Protein AF-A0A843GTR1-F1 (afdb_monomer)

Structure (mmCIF, N/CA/C/O backbone):
data_AF-A0A843GTR1-F1
#
_entry.id   AF-A0A843GTR1-F1
#
loop_
_atom_site.group_PDB
_atom_site.id
_atom_site.type_symbol
_atom_site.label_atom_id
_atom_site.label_alt_id
_atom_site.label_comp_id
_atom_site.label_asym_id
_atom_site.label_entity_id
_atom_site.label_seq_id
_atom_site.pdbx_PDB_ins_code
_atom_site.Cartn_x
_atom_site.Cartn_y
_atom_site.Cartn_z
_atom_site.occupancy
_atom_site.B_iso_or_equiv
_atom_site.auth_seq_id
_atom_site.auth_comp_id
_atom_site.auth_asym_id
_atom_site.auth_atom_id
_atom_site.pdbx_PDB_model_num
ATOM 1 N N . MET A 1 1 ? -38.608 14.376 18.043 1.00 26.58 1 MET A N 1
ATOM 2 C CA . MET A 1 1 ? -38.329 14.259 19.491 1.00 26.58 1 MET A CA 1
ATOM 3 C C . MET A 1 1 ? -37.146 13.316 19.648 1.00 26.58 1 MET A C 1
ATOM 5 O O . MET A 1 1 ? -37.308 12.120 19.446 1.00 26.58 1 MET A O 1
ATOM 9 N N . ASN A 1 2 ? -35.948 13.855 19.883 1.00 25.38 2 ASN A N 1
ATOM 10 C CA . ASN A 1 2 ? -34.741 13.050 20.079 1.00 25.38 2 ASN A CA 1
ATOM 11 C C . ASN A 1 2 ? -34.740 12.524 21.512 1.00 25.38 2 ASN A C 1
ATOM 13 O O . ASN A 1 2 ? -34.369 13.239 22.439 1.00 25.38 2 ASN A O 1
ATOM 17 N N . THR A 1 3 ? -35.215 11.297 21.705 1.00 27.12 3 THR A N 1
ATOM 18 C CA . THR A 1 3 ? -35.117 10.629 23.001 1.00 27.12 3 THR A CA 1
ATOM 19 C C . THR A 1 3 ? -33.680 10.153 23.173 1.00 27.12 3 THR A C 1
ATOM 21 O O . THR A 1 3 ? -33.223 9.250 22.474 1.00 27.12 3 THR A O 1
ATOM 24 N N . ILE A 1 4 ? -32.963 10.821 24.070 1.00 26.19 4 ILE A N 1
ATOM 25 C CA . ILE A 1 4 ? -31.637 10.439 24.549 1.00 26.19 4 ILE A CA 1
ATOM 26 C C . ILE A 1 4 ? -31.787 9.069 25.230 1.00 26.19 4 ILE A C 1
ATOM 28 O O . ILE A 1 4 ? -32.596 8.912 26.142 1.00 26.19 4 ILE A O 1
ATOM 32 N N . PHE A 1 5 ? -31.075 8.056 24.731 1.00 29.55 5 PHE A N 1
ATOM 33 C CA . PHE A 1 5 ? -31.033 6.721 25.331 1.00 29.55 5 PHE A CA 1
ATOM 34 C C . PHE A 1 5 ? -29.808 6.652 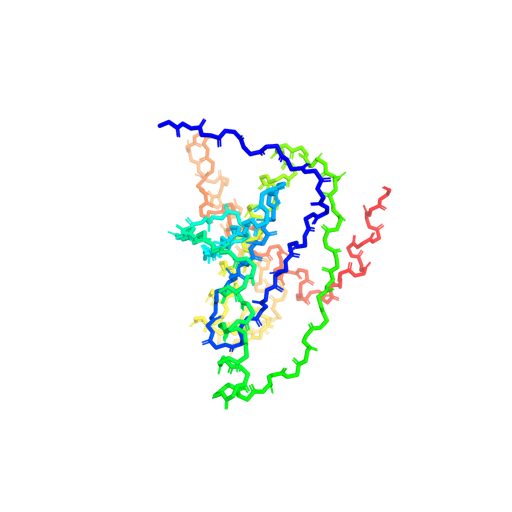26.248 1.00 29.55 5 PHE A C 1
ATOM 36 O O . PHE A 1 5 ? -28.694 6.468 25.765 1.00 29.55 5 PHE A O 1
ATOM 43 N N . GLU A 1 6 ? -30.008 6.809 27.556 1.00 28.83 6 GLU A N 1
ATOM 44 C CA . GLU A 1 6 ? -28.998 6.450 28.559 1.00 28.83 6 GLU A CA 1
ATOM 45 C C . GLU A 1 6 ? -28.863 4.919 28.612 1.00 28.83 6 GLU A C 1
ATOM 47 O O . GLU A 1 6 ? -29.855 4.192 28.731 1.00 28.83 6 GLU A O 1
ATOM 52 N N . VAL A 1 7 ? -27.633 4.428 28.438 1.00 33.78 7 VAL A N 1
ATOM 53 C CA . VAL A 1 7 ? -27.282 3.003 28.361 1.00 33.78 7 VAL A CA 1
ATOM 54 C C . VAL A 1 7 ? -26.809 2.550 29.742 1.00 33.78 7 VAL A C 1
ATOM 56 O O . VAL A 1 7 ? -25.753 2.979 30.188 1.00 33.78 7 VAL A O 1
ATOM 59 N N . GLU A 1 8 ? -27.574 1.690 30.421 1.00 35.56 8 GLU A N 1
ATOM 60 C CA . GLU A 1 8 ? -27.254 1.227 31.789 1.00 35.56 8 GLU A CA 1
ATOM 61 C C . GLU A 1 8 ? -26.717 -0.213 31.877 1.00 35.56 8 GLU A C 1
ATOM 63 O O . GLU A 1 8 ? -26.301 -0.626 32.957 1.00 35.56 8 GLU A O 1
ATOM 68 N N . ARG A 1 9 ? -26.703 -1.014 30.799 1.00 35.25 9 ARG A N 1
ATOM 69 C CA . ARG A 1 9 ? -26.141 -2.382 30.837 1.00 35.25 9 ARG A CA 1
ATOM 70 C C . ARG A 1 9 ? -25.409 -2.746 29.546 1.00 35.25 9 ARG A C 1
ATOM 72 O O . ARG A 1 9 ? -25.845 -2.346 28.470 1.00 35.25 9 ARG A O 1
ATOM 79 N N . GLU A 1 10 ? -24.297 -3.466 29.721 1.00 37.59 10 GLU A N 1
ATOM 80 C CA . GLU A 1 10 ? -23.253 -3.829 28.749 1.00 37.59 10 GLU A CA 1
ATOM 81 C C . GLU A 1 10 ? -23.703 -3.899 27.282 1.00 37.59 10 GLU A C 1
ATOM 83 O O . GLU A 1 10 ? -24.591 -4.663 26.898 1.00 37.59 10 GLU A O 1
ATOM 88 N N . LEU A 1 11 ? -23.010 -3.115 26.454 1.00 37.34 11 LEU A N 1
ATOM 89 C CA . LEU A 1 11 ? -23.057 -3.185 25.002 1.00 37.34 11 LEU A CA 1
ATOM 90 C C . LEU A 1 11 ? -22.495 -4.531 24.531 1.00 37.34 11 LEU A C 1
ATOM 92 O O . LEU A 1 11 ? -21.288 -4.748 24.570 1.00 37.34 11 LEU A O 1
ATOM 96 N N . LEU A 1 12 ? -23.346 -5.412 24.008 1.00 39.34 12 LEU A N 1
ATOM 97 C CA . LEU A 1 12 ? -22.876 -6.551 23.223 1.00 39.34 12 LEU A CA 1
ATOM 98 C C . LEU A 1 12 ? -22.844 -6.136 21.745 1.00 39.34 12 LEU A C 1
ATOM 100 O O . LEU A 1 12 ? -23.764 -6.423 20.977 1.00 39.34 12 LEU A O 1
ATOM 104 N N . ILE A 1 13 ? -21.803 -5.403 21.346 1.00 37.72 13 ILE A N 1
ATOM 105 C CA . ILE A 1 13 ? -21.532 -5.145 19.927 1.00 37.72 13 ILE A CA 1
ATOM 106 C C . ILE A 1 13 ? -20.975 -6.445 19.338 1.00 37.72 13 ILE A C 1
ATOM 108 O O . ILE A 1 13 ? -19.909 -6.904 19.745 1.00 37.72 13 ILE A O 1
ATOM 112 N N . LYS A 1 14 ? -21.697 -7.061 18.396 1.00 43.50 14 LYS A N 1
ATOM 113 C CA . LYS A 1 14 ? -21.226 -8.245 17.665 1.00 43.50 14 LYS A CA 1
ATOM 114 C C . LYS A 1 14 ? -21.019 -7.888 16.199 1.00 43.50 14 LYS A C 1
ATOM 116 O O . LYS A 1 14 ? -21.976 -7.707 15.451 1.00 43.50 14 LYS A O 1
ATOM 121 N N . GLN A 1 15 ? -19.761 -7.823 15.774 1.00 40.09 15 GLN A N 1
ATOM 122 C CA . GLN A 1 15 ? -19.436 -7.880 14.353 1.00 40.09 15 GLN A CA 1
ATOM 123 C C . GLN A 1 15 ? -19.718 -9.304 13.862 1.00 40.09 15 GLN A C 1
ATOM 125 O O . GLN A 1 15 ? -19.180 -10.260 14.418 1.00 40.09 15 GLN A O 1
ATOM 130 N N . ILE A 1 16 ? -20.578 -9.452 12.854 1.00 44.00 16 ILE A N 1
ATOM 131 C CA . ILE A 1 16 ? -20.849 -10.748 12.226 1.00 44.00 16 ILE A CA 1
ATOM 132 C C . ILE A 1 16 ? -20.216 -10.708 10.835 1.00 44.00 16 ILE A C 1
ATOM 134 O O . ILE A 1 16 ? -20.798 -10.095 9.938 1.00 44.00 16 ILE A O 1
ATOM 138 N N . PRO A 1 17 ? -19.045 -11.333 10.624 1.00 38.25 17 PRO A N 1
ATOM 139 C CA . PRO A 1 17 ? -18.504 -11.481 9.282 1.00 38.25 17 PRO A CA 1
ATOM 140 C C . PRO A 1 17 ? -19.428 -12.417 8.496 1.00 38.25 17 PRO A C 1
ATOM 142 O O . PRO A 1 17 ? -19.534 -13.605 8.797 1.00 38.25 17 PRO A O 1
ATOM 145 N N . TYR A 1 18 ? -20.151 -11.878 7.514 1.00 37.38 18 TYR A N 1
ATOM 146 C CA . TYR A 1 18 ? -20.990 -12.679 6.626 1.00 37.38 18 TYR A CA 1
ATOM 147 C C . TYR A 1 18 ? -20.188 -13.027 5.371 1.00 37.38 18 TYR A C 1
ATOM 149 O O . TYR A 1 18 ? -19.850 -12.153 4.580 1.00 37.38 18 TYR A O 1
ATOM 157 N N . SER A 1 19 ? -19.901 -14.313 5.166 1.00 35.22 19 SER A N 1
ATOM 158 C CA . SER A 1 19 ? -19.036 -14.820 4.086 1.00 35.22 19 SER A CA 1
ATOM 159 C C . SER A 1 19 ? -19.614 -14.705 2.665 1.00 35.22 19 SER A C 1
ATOM 161 O O . SER A 1 19 ? -18.966 -15.128 1.712 1.00 35.22 19 SER A O 1
ATOM 163 N N . LEU A 1 20 ? -20.819 -14.146 2.495 1.00 30.77 20 LEU A N 1
ATOM 164 C CA . LEU A 1 20 ? -21.506 -14.067 1.197 1.00 30.77 20 LEU A CA 1
ATOM 165 C C . LEU A 1 20 ? -21.409 -12.707 0.490 1.00 30.77 20 LEU A C 1
ATOM 167 O O . LEU A 1 20 ? -21.775 -12.624 -0.679 1.00 30.77 20 LEU A O 1
ATOM 171 N N . PHE A 1 21 ? -20.909 -11.657 1.145 1.00 33.44 21 PHE A N 1
ATOM 172 C CA . PHE A 1 21 ? -20.739 -10.341 0.525 1.00 33.44 21 PHE A CA 1
ATOM 173 C C . PHE A 1 21 ? -19.414 -9.717 0.978 1.00 33.44 21 PHE A C 1
ATOM 175 O O . PHE A 1 21 ? -19.122 -9.717 2.166 1.00 33.44 21 PHE A O 1
ATOM 182 N N . GLU A 1 22 ? -18.631 -9.167 0.043 1.00 41.94 22 GLU A N 1
ATOM 183 C CA . GLU A 1 22 ? -17.357 -8.440 0.253 1.00 41.94 22 GLU A CA 1
ATOM 184 C C . GLU A 1 22 ? -17.517 -7.128 1.072 1.00 41.94 22 GLU A C 1
ATOM 186 O O . GLU A 1 22 ? -16.871 -6.127 0.778 1.00 41.94 22 GLU A O 1
ATOM 191 N N . LYS A 1 23 ? -18.426 -7.066 2.056 1.00 48.84 23 LYS A N 1
ATOM 192 C CA . LYS A 1 23 ? -18.763 -5.851 2.811 1.00 48.84 23 LYS A CA 1
ATOM 193 C C . LYS A 1 23 ? -18.746 -6.111 4.310 1.00 48.84 23 LYS A C 1
ATOM 195 O O . LYS A 1 23 ? -19.453 -6.993 4.797 1.00 48.84 23 LYS A O 1
ATOM 200 N N . ASP A 1 24 ? -17.997 -5.287 5.035 1.00 56.00 24 ASP A N 1
ATOM 201 C CA . ASP A 1 24 ? -18.015 -5.264 6.493 1.00 56.00 24 ASP A CA 1
ATOM 202 C C . ASP A 1 24 ? -19.400 -4.809 6.977 1.00 56.00 24 ASP A C 1
ATOM 204 O O . ASP A 1 24 ? -19.802 -3.656 6.802 1.00 56.00 24 ASP A O 1
ATOM 208 N N . ARG A 1 25 ? -20.162 -5.733 7.566 1.00 55.50 25 ARG A N 1
ATOM 209 C CA . ARG A 1 25 ? -21.474 -5.464 8.159 1.00 55.50 25 ARG A CA 1
ATOM 210 C C . ARG A 1 25 ? -21.399 -5.608 9.672 1.00 55.50 25 ARG A C 1
ATOM 212 O O . ARG A 1 25 ? -20.909 -6.610 10.192 1.00 55.50 25 ARG A O 1
ATOM 219 N N . TYR A 1 26 ? -21.940 -4.625 10.380 1.00 58.94 26 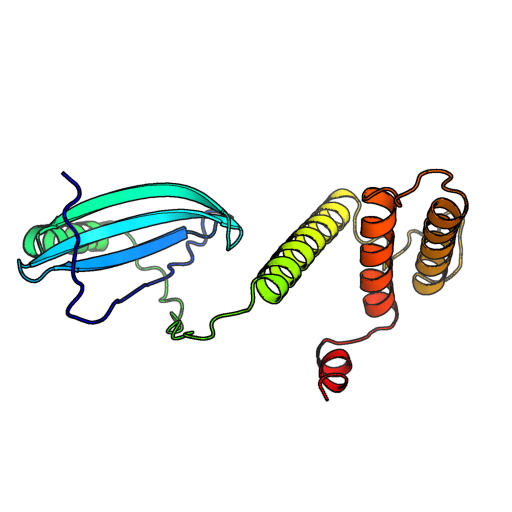TYR A N 1
ATOM 220 C CA . TYR A 1 26 ? -22.001 -4.621 11.838 1.00 58.94 26 TYR A CA 1
ATOM 221 C C . TYR A 1 26 ? -23.443 -4.616 12.314 1.00 58.94 26 TYR A C 1
ATOM 223 O O . TYR A 1 26 ? -24.282 -3.886 11.782 1.00 58.94 26 TYR A O 1
ATOM 231 N N . ILE A 1 27 ? -23.710 -5.417 13.345 1.00 60.25 27 ILE A N 1
ATOM 232 C CA . ILE A 1 27 ? -24.989 -5.422 14.042 1.00 60.25 27 ILE A CA 1
ATOM 233 C C . ILE A 1 27 ? -24.739 -5.013 15.490 1.00 60.25 27 ILE A C 1
ATOM 235 O O . ILE A 1 27 ? -24.081 -5.714 16.258 1.00 60.25 27 ILE A O 1
ATOM 239 N N . GLU A 1 28 ? -25.278 -3.862 15.872 1.00 62.31 28 GLU A N 1
ATOM 240 C CA . GLU A 1 28 ? -25.269 -3.406 17.257 1.00 62.31 28 GLU A CA 1
ATOM 241 C C . GLU A 1 28 ? -26.622 -3.701 17.909 1.00 62.31 28 GLU A C 1
ATOM 243 O O . GLU A 1 28 ? -27.676 -3.366 17.366 1.00 62.31 28 GLU A O 1
ATOM 248 N N . LEU A 1 29 ? -26.584 -4.312 19.094 1.00 60.66 29 LEU A N 1
ATOM 249 C CA . LEU A 1 29 ? -27.757 -4.574 19.920 1.00 60.66 29 LEU A CA 1
ATOM 250 C C . LEU A 1 29 ? -27.685 -3.722 21.188 1.00 60.66 29 LEU A C 1
ATOM 252 O O . LEU A 1 29 ? -26.747 -3.848 21.973 1.00 60.66 29 LEU A O 1
ATOM 256 N N . LYS A 1 30 ? -28.692 -2.874 21.412 1.00 63.66 30 LYS A N 1
ATOM 257 C CA . LYS A 1 30 ? -28.811 -2.048 22.623 1.00 63.66 30 LYS A CA 1
ATOM 258 C C . LYS A 1 30 ? -30.147 -2.288 23.303 1.00 63.66 30 LYS A C 1
ATOM 260 O O . LYS A 1 30 ? -31.191 -2.009 22.720 1.00 63.66 30 LYS A O 1
ATOM 265 N N . SER A 1 31 ? -30.134 -2.764 24.544 1.00 59.44 31 SER A N 1
ATOM 266 C CA . SER A 1 31 ? -31.339 -2.848 25.374 1.00 59.44 31 SER A CA 1
ATOM 267 C C . SER A 1 31 ? -31.524 -1.585 26.210 1.00 59.44 31 SER A C 1
ATOM 269 O O . SER A 1 31 ? -30.553 -1.057 26.744 1.00 59.44 31 SER A O 1
ATOM 271 N N . ASN A 1 32 ? -32.763 -1.132 26.385 1.00 66.00 32 ASN A N 1
ATOM 272 C CA . ASN A 1 32 ? -33.092 -0.083 27.350 1.00 66.00 32 ASN A CA 1
ATOM 273 C C . ASN A 1 32 ? -33.719 -0.659 28.633 1.00 66.00 32 ASN A C 1
ATOM 275 O O . ASN A 1 32 ? -34.122 -1.824 28.679 1.00 66.00 32 ASN A O 1
ATOM 279 N N . LYS A 1 33 ? -33.883 0.187 29.660 1.00 66.19 33 LYS A N 1
ATOM 280 C CA . LYS A 1 33 ? -34.514 -0.172 30.948 1.00 66.19 33 LYS A CA 1
ATOM 281 C C . LYS A 1 33 ? -35.971 -0.649 30.857 1.00 66.19 33 LYS A C 1
ATOM 283 O O . LYS A 1 33 ? -36.518 -1.145 31.832 1.00 66.19 33 LYS A O 1
ATOM 288 N N . TYR A 1 34 ? -36.598 -0.513 29.689 1.00 71.31 34 TYR A N 1
ATOM 289 C CA . TYR A 1 34 ? -37.982 -0.909 29.423 1.00 71.31 34 TYR A CA 1
ATOM 290 C C . TYR A 1 34 ? -38.086 -2.244 28.664 1.00 71.31 34 TYR A C 1
ATOM 292 O O . TYR A 1 34 ? -39.155 -2.572 28.152 1.00 71.31 34 TYR A O 1
ATOM 300 N N . GLY A 1 35 ? -36.987 -2.997 28.531 1.00 65.94 35 GLY A N 1
ATOM 301 C CA . GLY A 1 35 ? -36.984 -4.307 27.867 1.00 65.94 35 GLY A CA 1
ATOM 302 C C . GLY A 1 35 ? -37.143 -4.249 26.343 1.00 65.94 35 GLY A C 1
ATOM 303 O O . GLY A 1 35 ? -37.463 -5.261 25.714 1.00 65.94 35 GLY A O 1
ATOM 304 N N . ARG A 1 36 ? -36.931 -3.075 25.732 1.00 7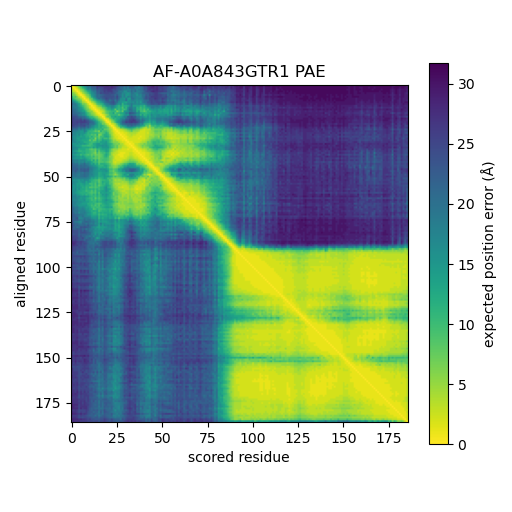1.06 36 ARG A N 1
ATOM 305 C CA . ARG A 1 36 ? -36.846 -2.926 24.273 1.00 71.06 36 ARG A CA 1
ATOM 306 C C . ARG A 1 36 ? -35.399 -3.039 23.822 1.00 71.06 36 ARG A C 1
ATOM 308 O O . ARG A 1 36 ? -34.500 -2.534 24.489 1.00 71.06 36 ARG A O 1
ATOM 315 N N . ILE A 1 37 ? -35.205 -3.652 22.665 1.00 69.00 37 ILE A N 1
ATOM 316 C CA . ILE A 1 37 ? -33.918 -3.866 22.020 1.00 69.00 37 ILE A CA 1
ATOM 317 C C . ILE A 1 37 ? -33.910 -3.076 20.716 1.00 69.00 37 ILE A C 1
ATOM 319 O O . ILE A 1 37 ? -34.779 -3.251 19.863 1.00 69.00 37 ILE A O 1
ATOM 323 N N . ARG A 1 38 ? -32.925 -2.197 20.560 1.00 69.38 38 ARG A N 1
ATOM 324 C CA . ARG A 1 38 ? -32.568 -1.597 19.279 1.00 69.38 38 ARG A CA 1
ATOM 325 C C . ARG A 1 38 ? -31.554 -2.501 18.591 1.00 69.38 38 ARG A C 1
ATOM 327 O O . ARG A 1 38 ? -30.537 -2.835 19.190 1.00 69.38 38 ARG A O 1
ATOM 334 N N . ILE A 1 39 ? -31.853 -2.864 17.353 1.00 73.81 39 ILE A N 1
ATOM 335 C CA . ILE A 1 39 ? -30.962 -3.540 16.421 1.00 73.81 39 ILE A CA 1
ATOM 336 C C . ILE A 1 39 ? -30.551 -2.504 15.386 1.00 73.81 39 ILE A C 1
ATOM 338 O O . ILE A 1 39 ? -31.409 -1.947 14.702 1.00 73.81 39 ILE A O 1
ATOM 342 N N . THR A 1 40 ? -29.259 -2.250 15.284 1.00 66.12 40 THR A N 1
ATOM 343 C CA . THR A 1 40 ? -28.689 -1.323 14.312 1.00 66.12 40 THR A CA 1
ATOM 344 C C . THR A 1 40 ? -27.858 -2.135 13.333 1.00 66.12 40 THR A C 1
ATOM 346 O O . THR A 1 40 ? -26.808 -2.652 13.709 1.00 66.12 40 THR A O 1
ATOM 349 N N . GLU A 1 41 ? -28.310 -2.253 12.091 1.00 69.12 41 GLU A N 1
ATOM 350 C CA . GLU A 1 41 ? -27.507 -2.810 11.002 1.00 69.12 41 GLU A CA 1
ATOM 351 C C . GLU A 1 41 ? -26.766 -1.668 10.310 1.00 69.12 41 GLU A C 1
ATOM 353 O O . GLU A 1 41 ? -27.375 -0.682 9.889 1.00 69.12 41 GLU A O 1
ATOM 358 N N . THR A 1 42 ? -25.445 -1.792 10.217 1.00 64.19 42 THR A N 1
ATOM 359 C CA . THR A 1 42 ? -24.588 -0.812 9.550 1.00 64.19 42 THR A CA 1
ATOM 360 C C . THR A 1 42 ? -23.751 -1.514 8.491 1.00 64.19 42 THR A C 1
ATOM 362 O O . THR A 1 42 ? -22.940 -2.382 8.816 1.00 64.19 42 THR A O 1
ATOM 365 N N . ASP A 1 43 ? -23.960 -1.136 7.232 1.00 62.50 43 ASP A N 1
ATOM 366 C CA . ASP A 1 43 ? -23.130 -1.564 6.105 1.00 62.50 43 ASP A CA 1
ATOM 367 C C . ASP A 1 43 ? -22.003 -0.547 5.895 1.00 62.50 43 ASP A C 1
ATOM 369 O O . ASP A 1 43 ? -22.264 0.657 5.790 1.00 62.50 43 ASP A O 1
ATOM 373 N N . PHE A 1 44 ? -20.768 -1.026 5.771 1.00 56.19 44 PHE A N 1
ATOM 374 C CA . PHE A 1 44 ? -19.594 -0.190 5.542 1.00 56.19 44 PHE A CA 1
ATOM 375 C C . PHE A 1 44 ? -19.021 -0.373 4.129 1.00 56.19 44 PHE A C 1
ATOM 377 O O . PHE A 1 44 ? -19.092 -1.461 3.556 1.00 56.19 44 PHE A O 1
ATOM 384 N N . VAL A 1 45 ? -18.455 0.699 3.553 1.00 48.25 45 VAL A N 1
ATOM 385 C CA . VAL A 1 45 ? -17.571 0.590 2.366 1.00 48.25 45 VAL A CA 1
ATOM 386 C C . VAL A 1 45 ? -16.180 0.145 2.813 1.00 48.25 45 VAL A C 1
ATOM 388 O O . VAL A 1 45 ? -15.528 -0.646 2.145 1.00 48.25 45 VAL A O 1
ATOM 391 N N . ASN A 1 46 ? -15.748 0.686 3.951 1.00 44.50 46 ASN A N 1
ATOM 392 C CA . ASN A 1 46 ? -14.513 0.407 4.669 1.00 44.50 46 ASN A CA 1
ATOM 393 C C . ASN A 1 46 ? -14.744 0.730 6.155 1.00 44.50 46 ASN A C 1
ATOM 395 O O . ASN A 1 46 ? -15.767 1.323 6.501 1.00 44.50 46 ASN A O 1
ATOM 399 N N . LYS A 1 47 ? -13.783 0.420 7.027 1.00 45.19 47 LYS A N 1
ATOM 400 C CA . LYS A 1 47 ? -13.892 0.539 8.495 1.00 45.19 47 LYS A CA 1
ATOM 401 C C . LYS A 1 47 ? -14.420 1.888 9.037 1.00 45.19 47 LYS A C 1
ATOM 403 O O . LYS A 1 47 ? -14.854 1.940 10.184 1.00 45.19 47 LYS A O 1
ATOM 408 N N . PHE A 1 48 ? -14.419 2.960 8.239 1.00 40.06 48 PHE A N 1
ATOM 409 C CA . PHE A 1 48 ? -14.755 4.320 8.672 1.00 40.06 48 PHE A CA 1
ATOM 410 C C . PHE A 1 48 ? -15.922 4.977 7.913 1.00 40.06 48 PHE A C 1
ATOM 412 O O . PHE A 1 48 ? -16.377 6.043 8.324 1.00 40.06 48 PHE A O 1
ATOM 419 N N . SER A 1 49 ? -16.447 4.369 6.841 1.00 38.78 49 SER A N 1
ATOM 420 C CA . SER A 1 49 ? -17.504 4.979 6.015 1.00 38.78 49 SER A CA 1
ATOM 421 C C . SER A 1 49 ? -18.776 4.130 5.947 1.00 38.78 49 SER A C 1
ATOM 423 O O . SER A 1 49 ? -18.790 3.012 5.429 1.00 38.78 49 SER A O 1
ATOM 425 N N . VAL A 1 50 ? -19.871 4.692 6.475 1.00 48.59 50 VAL A N 1
ATOM 426 C CA . VAL A 1 50 ? -21.195 4.057 6.537 1.00 48.59 50 VA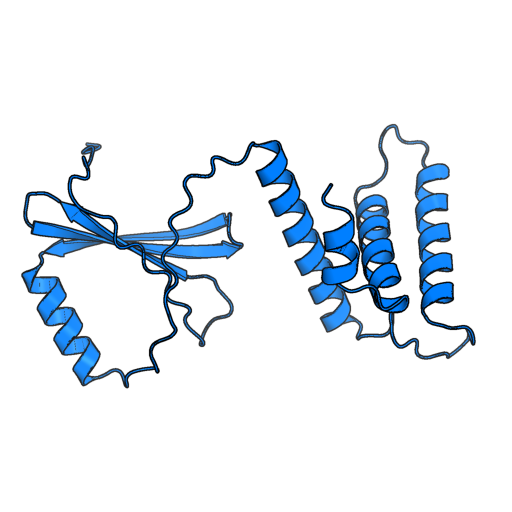L A CA 1
ATOM 427 C C . VAL A 1 50 ? -21.952 4.281 5.230 1.00 48.59 50 VAL A C 1
ATOM 429 O O . VAL A 1 50 ? -22.228 5.416 4.851 1.00 48.59 50 VAL A O 1
ATOM 432 N N . ILE A 1 51 ? -22.344 3.193 4.568 1.00 54.25 51 ILE A N 1
ATOM 433 C CA . ILE A 1 51 ? -23.197 3.212 3.369 1.00 54.25 51 ILE A CA 1
ATOM 434 C C . ILE A 1 51 ? -24.657 3.367 3.772 1.00 54.25 51 ILE A C 1
ATOM 436 O O . ILE A 1 51 ? -25.419 4.128 3.175 1.00 54.25 51 ILE A O 1
ATOM 440 N N . ARG A 1 52 ? -25.066 2.569 4.759 1.00 55.16 52 ARG A N 1
ATOM 441 C CA . ARG A 1 52 ? -26.460 2.420 5.152 1.00 55.16 52 ARG A CA 1
ATOM 442 C C . ARG A 1 52 ? -26.532 2.077 6.625 1.00 55.16 52 ARG A C 1
ATOM 444 O O . ARG A 1 52 ? -25.821 1.190 7.088 1.00 55.16 52 ARG A O 1
ATOM 451 N N . LYS A 1 53 ? -27.419 2.770 7.331 1.00 66.94 53 LYS A N 1
ATOM 452 C CA . LYS A 1 53 ? -27.755 2.489 8.720 1.00 66.94 53 LYS A CA 1
ATOM 453 C C . LYS A 1 53 ? -29.251 2.234 8.816 1.00 66.94 53 LYS A C 1
ATOM 455 O O . LYS A 1 53 ? -30.040 3.125 8.507 1.00 66.94 53 LYS A O 1
ATOM 460 N N . ASN A 1 54 ? -29.620 1.025 9.217 1.00 70.44 54 ASN A N 1
ATOM 461 C CA . ASN A 1 54 ? -31.006 0.640 9.440 1.00 70.44 54 ASN A CA 1
ATOM 462 C C . ASN A 1 54 ? -31.203 0.359 10.928 1.00 70.44 54 ASN A C 1
ATOM 464 O O . ASN A 1 54 ? -30.540 -0.511 11.491 1.00 70.44 54 ASN A O 1
ATOM 468 N N . ASP A 1 55 ? -32.142 1.072 11.542 1.00 72.75 55 ASP A N 1
ATOM 469 C CA . ASP A 1 55 ? -32.499 0.886 12.944 1.00 72.75 55 ASP A CA 1
ATOM 470 C C . ASP A 1 55 ? -33.854 0.181 13.043 1.00 72.75 55 ASP A C 1
ATOM 472 O O . ASP A 1 55 ? -34.856 0.640 12.490 1.00 72.75 55 ASP A O 1
ATOM 476 N N . VAL A 1 56 ? -33.903 -0.909 13.802 1.00 75.50 56 VAL A N 1
ATOM 477 C CA . VAL A 1 56 ? -35.140 -1.616 14.137 1.00 75.50 56 VAL A CA 1
ATOM 478 C C . VAL A 1 56 ? -35.269 -1.684 15.654 1.00 75.50 56 VAL A C 1
ATOM 480 O O . VAL A 1 56 ? -34.338 -2.073 16.355 1.00 75.50 56 VAL A O 1
ATOM 483 N N . LEU A 1 57 ? -36.430 -1.300 16.183 1.00 71.94 57 LEU A N 1
ATOM 484 C CA . LEU A 1 57 ? -36.737 -1.415 17.607 1.00 71.94 57 LEU A CA 1
ATOM 485 C C . LEU A 1 57 ? -37.720 -2.566 17.817 1.00 71.94 57 LEU A C 1
ATOM 487 O O . LEU A 1 57 ? -38.841 -2.520 17.317 1.00 71.94 57 LEU A O 1
ATOM 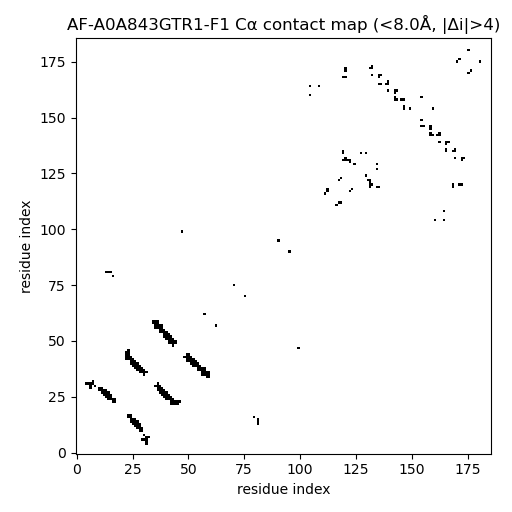491 N N . VAL A 1 58 ? -37.321 -3.573 18.585 1.00 76.94 58 VAL A N 1
ATOM 492 C CA . VAL A 1 58 ? -38.154 -4.734 18.915 1.00 76.94 58 VAL A CA 1
ATOM 493 C C . VAL A 1 58 ? -38.254 -4.919 20.420 1.00 76.94 58 VAL A C 1
ATOM 495 O O . VAL A 1 58 ? -37.400 -4.479 21.187 1.00 76.94 58 VAL A O 1
ATOM 498 N N . SER A 1 59 ? -39.323 -5.565 20.870 1.00 75.12 59 SER A N 1
ATOM 499 C CA . SER A 1 59 ? -39.404 -6.044 22.249 1.00 75.12 59 SER A CA 1
ATOM 500 C C . SER A 1 59 ? -38.589 -7.336 22.415 1.00 75.12 59 SER A C 1
ATOM 502 O O . SER A 1 59 ? -38.326 -8.039 21.435 1.00 75.12 59 SER A O 1
ATOM 504 N N . TYR A 1 60 ? -38.212 -7.678 23.650 1.00 67.25 60 TYR A N 1
ATOM 505 C CA . TYR A 1 60 ? -37.504 -8.933 23.928 1.00 67.25 60 TYR A CA 1
ATOM 506 C C . TYR A 1 60 ? -38.295 -10.180 23.489 1.00 67.25 60 TYR A C 1
ATOM 508 O O . TYR A 1 60 ? -37.713 -11.105 22.923 1.00 67.25 60 TYR A O 1
ATOM 516 N N . CYS A 1 61 ? -39.617 -10.210 23.707 1.00 66.25 61 CYS A N 1
ATOM 517 C CA . CYS A 1 61 ? -40.447 -11.351 23.306 1.00 66.25 61 CYS A CA 1
ATOM 518 C C . CYS A 1 61 ? -40.474 -11.529 21.783 1.00 66.25 61 CYS A C 1
ATOM 520 O O . CYS A 1 61 ? -40.241 -12.636 21.304 1.00 66.25 61 CYS A O 1
ATOM 522 N N . THR A 1 62 ? -40.620 -10.439 21.025 1.00 72.88 62 THR A N 1
ATOM 523 C CA . THR A 1 62 ? -40.559 -10.475 19.555 1.00 72.88 62 THR A CA 1
ATOM 524 C C . THR A 1 62 ? -39.195 -10.950 19.053 1.00 72.88 62 THR A C 1
ATOM 526 O O . THR A 1 62 ? -39.122 -11.735 18.112 1.00 72.88 62 THR A O 1
ATOM 529 N N . LEU A 1 63 ? -38.096 -10.516 19.683 1.00 68.56 63 LEU A N 1
ATOM 530 C CA . LEU A 1 63 ? -36.757 -10.944 19.273 1.00 68.56 63 LEU A CA 1
ATOM 531 C C . LEU A 1 63 ? -36.574 -12.460 19.423 1.00 68.56 63 LEU A C 1
ATOM 533 O O . LEU A 1 63 ? -35.981 -13.098 18.555 1.00 68.56 63 LEU A O 1
ATOM 537 N N . LYS A 1 64 ? -37.098 -13.040 20.506 1.00 69.38 64 LYS A N 1
ATOM 538 C CA . LYS A 1 64 ? -37.020 -14.481 20.758 1.00 69.38 64 LYS A CA 1
ATOM 539 C C . LYS A 1 64 ? -37.758 -15.283 19.685 1.00 69.38 64 LYS A C 1
ATOM 541 O O . LYS A 1 64 ? -37.183 -16.209 19.123 1.00 69.38 64 LYS A O 1
ATOM 546 N N . GLU A 1 65 ? -38.978 -14.872 19.345 1.00 72.88 65 GLU A N 1
ATOM 547 C CA . GLU A 1 65 ? -39.777 -15.499 18.284 1.00 72.88 65 GLU A CA 1
ATOM 548 C C . GLU A 1 65 ? -39.073 -15.437 16.923 1.00 72.88 65 GLU A C 1
ATOM 550 O O . GLU A 1 65 ? -39.029 -16.430 16.197 1.00 72.88 65 GLU A O 1
ATOM 555 N N . VAL A 1 66 ? -38.460 -14.294 16.598 1.00 67.31 66 VAL A N 1
ATOM 556 C CA . VAL A 1 66 ? -37.687 -14.123 15.360 1.00 67.31 66 VAL A CA 1
ATOM 557 C C . VAL A 1 66 ? -36.456 -15.030 15.345 1.00 67.31 66 VAL A C 1
ATOM 559 O O . VAL A 1 66 ? -36.193 -15.674 14.333 1.00 67.31 66 VAL A O 1
ATOM 562 N N . ILE A 1 67 ? -35.709 -15.128 16.449 1.00 68.81 67 ILE A N 1
ATOM 563 C CA . ILE A 1 67 ? -34.540 -16.017 16.546 1.00 68.81 67 ILE A CA 1
ATOM 564 C C . ILE A 1 67 ? -34.953 -17.479 16.356 1.00 68.81 67 ILE A C 1
ATOM 566 O O . ILE A 1 67 ? -34.299 -18.205 15.606 1.00 68.81 67 ILE A O 1
ATOM 570 N N . ASP A 1 68 ? -36.029 -17.908 17.013 1.00 71.38 68 ASP A N 1
ATOM 571 C CA . ASP A 1 68 ? -36.521 -19.283 16.930 1.00 71.38 68 ASP A CA 1
ATOM 572 C C . ASP A 1 68 ? -37.033 -19.605 15.516 1.00 71.38 68 ASP A C 1
ATOM 574 O O . ASP A 1 68 ? -36.740 -20.674 14.974 1.00 71.38 68 ASP A O 1
ATOM 578 N N . PHE A 1 69 ? -37.705 -18.647 14.867 1.00 71.69 69 PHE A N 1
ATOM 579 C CA . PHE A 1 69 ? -38.086 -18.739 13.459 1.00 71.69 69 PHE A CA 1
ATOM 580 C C . PHE A 1 69 ? -36.858 -18.871 12.547 1.00 71.69 69 PHE A C 1
ATOM 582 O O . PHE A 1 69 ? -36.791 -19.796 11.742 1.00 71.69 69 PHE A O 1
ATOM 589 N N . VAL A 1 70 ? -35.856 -17.998 12.687 1.00 64.88 70 VAL A N 1
ATOM 590 C CA . VAL A 1 70 ? -34.644 -18.010 11.849 1.00 64.88 70 VAL A CA 1
ATOM 591 C C . VAL A 1 70 ? -33.871 -19.320 12.010 1.00 64.88 70 VAL A C 1
ATOM 593 O O . VAL A 1 70 ? -33.498 -19.929 11.009 1.00 64.88 70 VAL A O 1
ATOM 596 N N . LYS A 1 71 ? -33.695 -19.814 13.242 1.00 68.44 71 LYS A N 1
ATOM 597 C CA . LYS A 1 71 ? -33.014 -21.092 13.523 1.00 68.44 71 LYS A CA 1
ATOM 598 C C . LYS A 1 71 ? -33.677 -22.296 12.852 1.00 68.44 71 LYS A C 1
ATOM 600 O O . LYS A 1 71 ? -32.995 -23.268 12.547 1.00 68.44 71 LYS A O 1
ATOM 605 N N . LYS A 1 72 ? -34.992 -22.245 12.621 1.00 72.81 72 LYS A N 1
ATOM 606 C CA . LYS A 1 72 ? -35.734 -23.316 11.943 1.00 72.81 72 LYS A CA 1
ATOM 607 C C . LYS A 1 72 ? -35.417 -23.403 10.445 1.00 72.81 72 LYS A C 1
ATOM 609 O O . LYS A 1 72 ? -35.506 -24.490 9.880 1.00 72.81 72 LYS A O 1
ATOM 614 N N . TYR A 1 73 ? -35.067 -22.285 9.805 1.00 60.25 73 TYR A N 1
ATOM 615 C CA . TYR A 1 73 ? -34.927 -22.200 8.343 1.00 60.25 73 TYR A CA 1
ATOM 616 C C . TYR A 1 73 ? -33.505 -21.899 7.856 1.00 60.25 73 TYR A C 1
ATOM 618 O O . TYR A 1 73 ? -33.208 -22.116 6.683 1.00 60.25 73 TYR A O 1
ATOM 626 N N . VAL A 1 74 ? -32.613 -21.431 8.731 1.00 53.12 74 VAL A N 1
ATOM 627 C CA . VAL A 1 74 ? -31.222 -21.110 8.395 1.00 53.12 74 VAL A CA 1
ATOM 628 C C . VAL A 1 74 ? -30.302 -22.175 8.986 1.00 53.12 74 VAL A C 1
ATOM 630 O O . VAL A 1 74 ? -30.275 -22.377 10.199 1.00 53.12 74 VAL A O 1
ATOM 633 N N . LYS A 1 75 ? -29.535 -22.863 8.128 1.00 48.75 75 LYS A N 1
ATOM 634 C CA . LYS A 1 75 ? -28.501 -23.802 8.585 1.00 48.75 75 LYS A CA 1
ATOM 635 C C . LYS A 1 75 ? -27.457 -23.029 9.403 1.00 48.75 75 LYS A C 1
ATOM 637 O O . LYS A 1 75 ? -27.010 -21.982 8.934 1.00 48.75 75 LYS A O 1
ATOM 642 N N . PRO A 1 76 ? -27.066 -23.511 10.595 1.00 47.25 76 PRO A N 1
ATOM 643 C CA . PRO A 1 76 ? -26.038 -22.851 11.383 1.00 47.25 76 PRO A CA 1
ATOM 644 C C . PRO A 1 76 ? -24.736 -22.812 10.577 1.00 47.25 76 PRO A C 1
ATOM 646 O O . PRO A 1 76 ? -24.259 -23.843 10.108 1.00 47.25 76 PRO A O 1
ATOM 649 N N . VAL A 1 77 ? -24.194 -21.612 10.393 1.00 46.66 77 VAL A N 1
ATOM 650 C CA . VAL A 1 77 ? -22.806 -21.425 9.962 1.00 46.66 77 VAL A CA 1
ATOM 651 C C . VAL A 1 77 ? -21.943 -21.638 11.203 1.00 46.66 77 VAL A C 1
ATOM 653 O O . VAL A 1 77 ? -22.354 -21.231 12.296 1.00 46.66 77 VAL A O 1
ATOM 656 N N . GLU A 1 78 ? -20.800 -22.312 11.061 1.00 40.81 78 GLU A N 1
ATOM 657 C CA . GLU A 1 78 ? -19.886 -22.523 12.186 1.00 40.81 78 GLU A CA 1
ATOM 658 C C . GLU A 1 78 ? -19.589 -21.185 12.886 1.00 40.81 78 GLU A C 1
ATOM 660 O O . GLU A 1 78 ? -19.413 -20.169 12.203 1.00 40.81 78 GLU A O 1
ATOM 665 N N . PRO A 1 79 ? -19.596 -21.143 14.232 1.00 40.12 79 PRO A N 1
ATOM 666 C CA . PRO A 1 79 ? -19.362 -19.905 14.954 1.00 40.12 79 PRO A CA 1
ATOM 667 C C . PRO A 1 79 ? -17.971 -19.377 14.607 1.00 40.12 79 PRO A C 1
ATOM 669 O O . PRO A 1 79 ? -16.967 -19.991 14.955 1.00 40.12 79 PRO A O 1
ATOM 672 N N . VAL A 1 80 ? -17.907 -18.226 13.945 1.00 42.50 80 VAL A N 1
ATOM 673 C CA . VAL A 1 80 ? -16.661 -17.466 13.851 1.00 42.50 80 VAL A CA 1
ATOM 674 C C . VAL A 1 80 ? -16.438 -16.823 15.219 1.00 42.50 80 VAL A C 1
ATOM 676 O O . VAL A 1 80 ? -17.341 -16.165 15.742 1.00 42.50 80 VAL A O 1
ATOM 679 N N . GLU A 1 81 ? -15.276 -17.052 15.832 1.00 34.19 81 GLU A N 1
ATOM 680 C CA . GLU A 1 81 ? -14.899 -16.444 17.113 1.00 34.19 81 GLU A CA 1
ATOM 681 C C . GLU A 1 81 ? -15.033 -14.914 17.038 1.00 34.19 81 GLU A C 1
ATOM 683 O O . GLU A 1 81 ? -14.271 -14.233 16.354 1.00 34.19 81 GLU A O 1
ATOM 688 N N . CYS A 1 82 ? -16.023 -14.355 17.741 1.00 32.66 82 CYS A N 1
ATOM 689 C CA . CYS A 1 82 ? -16.118 -12.912 17.938 1.00 32.66 82 CYS A CA 1
ATOM 690 C C . CYS A 1 82 ? -15.111 -12.500 19.013 1.00 32.66 82 CYS A C 1
ATOM 692 O O . CYS A 1 82 ? -15.320 -12.766 20.200 1.00 32.66 82 CYS A O 1
ATOM 694 N N . THR A 1 83 ? -14.058 -11.795 18.615 1.00 34.50 83 THR A N 1
ATOM 695 C CA . THR A 1 83 ? -13.212 -11.056 19.548 1.00 34.50 83 THR A CA 1
ATOM 696 C C . THR A 1 83 ? -14.014 -9.909 20.163 1.00 34.50 83 THR A C 1
ATOM 698 O O . THR A 1 83 ? -14.701 -9.150 19.476 1.00 34.50 83 THR A O 1
ATOM 701 N N . LYS A 1 84 ? -13.961 -9.796 21.493 1.00 37.34 84 LYS A N 1
ATOM 702 C CA . LYS A 1 84 ? -14.472 -8.630 22.215 1.00 37.34 84 LYS A CA 1
ATOM 703 C C . LYS A 1 84 ? -13.637 -7.424 21.781 1.00 37.34 84 LYS A C 1
ATOM 705 O O . LYS A 1 84 ? -12.433 -7.416 22.017 1.00 37.34 84 LYS A O 1
ATOM 710 N N . ILE A 1 85 ? -14.246 -6.431 21.137 1.00 43.56 85 ILE A N 1
ATOM 711 C CA . ILE A 1 85 ? -13.582 -5.146 20.896 1.00 43.56 85 ILE A CA 1
ATOM 712 C C . ILE A 1 85 ? -13.835 -4.282 22.132 1.00 43.56 85 ILE A C 1
ATOM 714 O O . ILE A 1 85 ? -14.715 -3.427 22.133 1.00 43.56 85 ILE A O 1
ATOM 718 N N . ASP A 1 86 ? -13.073 -4.533 23.192 1.00 44.00 86 ASP A N 1
ATOM 719 C CA . ASP A 1 86 ? -12.762 -3.481 24.156 1.00 44.00 86 ASP A CA 1
ATOM 720 C C . ASP A 1 86 ? -11.614 -2.685 23.541 1.00 44.00 86 ASP A C 1
ATOM 722 O O . ASP A 1 86 ? -10.515 -3.210 23.450 1.00 44.00 86 ASP A O 1
ATOM 726 N N . ASN A 1 87 ? -11.847 -1.460 23.067 1.00 45.03 87 ASN A N 1
ATOM 727 C CA . ASN A 1 87 ? -10.756 -0.541 22.722 1.00 45.03 87 ASN A CA 1
ATOM 728 C C . ASN A 1 87 ? -11.184 0.903 22.986 1.00 45.03 87 ASN A C 1
ATOM 730 O O . ASN A 1 87 ? -11.560 1.652 22.088 1.00 45.03 87 ASN A O 1
ATOM 734 N N . SER A 1 88 ? -11.096 1.294 24.255 1.00 40.69 88 SER A N 1
ATOM 735 C CA . SER A 1 88 ? -10.943 2.690 24.662 1.00 40.69 88 SER A CA 1
ATOM 736 C C . SER A 1 88 ? -9.464 3.093 24.535 1.00 40.69 88 SER A C 1
ATOM 738 O O . SER A 1 88 ? -8.826 3.470 25.515 1.00 40.69 88 SER A O 1
ATOM 740 N N . GLU A 1 89 ? -8.906 3.030 23.328 1.00 52.09 89 GLU A N 1
ATOM 741 C CA . GLU A 1 89 ? -7.775 3.887 22.973 1.00 52.09 89 GLU A CA 1
ATOM 742 C C . GLU A 1 89 ? -8.336 4.996 22.090 1.00 52.09 89 GLU A C 1
ATOM 744 O O . GLU A 1 89 ? -8.675 4.779 20.926 1.00 52.09 89 GLU A O 1
ATOM 749 N N . ASN A 1 90 ? -8.497 6.190 22.665 1.00 68.12 90 ASN A N 1
ATOM 750 C CA . ASN A 1 90 ? -8.791 7.378 21.873 1.00 68.12 90 ASN A CA 1
ATOM 751 C C . ASN A 1 90 ? -7.549 7.694 21.035 1.00 68.12 90 ASN A C 1
ATOM 753 O O . ASN A 1 90 ? -6.628 8.363 21.503 1.00 68.12 90 ASN A O 1
ATOM 757 N N . LEU A 1 91 ? -7.514 7.174 19.808 1.00 75.38 91 LEU A N 1
ATOM 758 C CA . LEU A 1 91 ? -6.536 7.576 18.808 1.00 75.38 91 LEU A CA 1
ATOM 759 C C . LEU A 1 91 ? -6.652 9.083 18.573 1.00 75.38 91 LEU A C 1
ATOM 761 O O . LEU A 1 91 ? -7.746 9.641 18.503 1.00 75.38 91 LEU A O 1
ATOM 765 N N . THR A 1 92 ? -5.510 9.736 18.407 1.00 85.12 92 THR A N 1
ATOM 766 C CA . THR A 1 92 ? -5.462 11.115 17.920 1.00 85.12 92 THR A CA 1
ATOM 767 C C . THR A 1 92 ? -5.998 11.194 16.487 1.00 85.12 92 THR A C 1
ATOM 769 O O . THR A 1 92 ? -5.866 10.247 15.707 1.00 85.12 92 THR A O 1
ATOM 772 N N . ASP A 1 93 ? -6.521 12.357 16.091 1.00 83.19 93 ASP A N 1
ATOM 773 C CA . ASP A 1 93 ? -6.987 12.605 14.717 1.00 83.19 93 ASP A CA 1
ATOM 774 C C . ASP A 1 93 ? -5.921 12.280 13.660 1.00 83.19 93 ASP A C 1
ATOM 776 O O . ASP A 1 93 ? -6.227 11.798 12.569 1.00 83.19 93 ASP A O 1
ATOM 780 N N . THR A 1 94 ? -4.648 12.524 13.978 1.00 83.00 94 THR A N 1
ATOM 781 C CA . THR A 1 94 ? -3.529 12.201 13.089 1.00 83.00 94 THR A CA 1
ATOM 782 C C . THR A 1 94 ? -3.356 10.692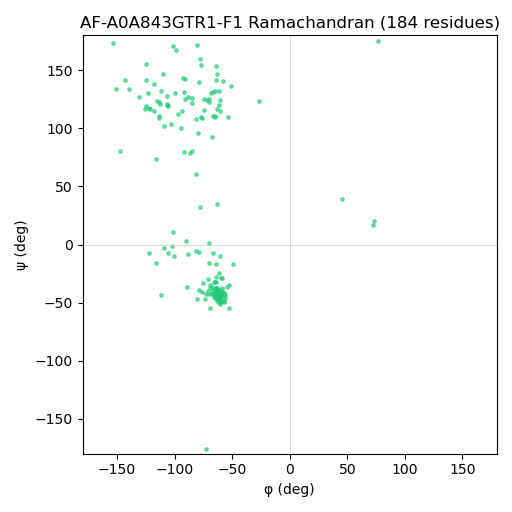 12.934 1.00 83.00 94 THR A C 1
ATOM 784 O O . THR A 1 94 ? -3.182 10.223 11.814 1.00 83.00 94 THR A O 1
ATOM 787 N N . GLN A 1 95 ? -3.453 9.912 14.015 1.00 81.56 95 GLN A N 1
ATOM 788 C CA . GLN A 1 95 ? -3.389 8.446 13.944 1.00 81.56 95 GLN A CA 1
ATOM 789 C C . GLN A 1 95 ? -4.558 7.863 13.136 1.00 81.56 95 GLN A C 1
ATOM 791 O O . GLN A 1 95 ? -4.361 6.921 12.363 1.00 81.56 95 GLN A O 1
ATOM 796 N N . LEU A 1 96 ? -5.752 8.455 13.255 1.00 79.81 96 LEU A N 1
ATOM 797 C CA . LEU A 1 96 ? -6.909 8.088 12.435 1.00 79.81 96 LEU A CA 1
ATOM 798 C C . LEU A 1 96 ? -6.649 8.359 10.948 1.00 79.81 96 LEU A C 1
ATOM 800 O O . LEU A 1 96 ? -6.803 7.454 10.132 1.00 79.81 96 LEU A O 1
ATOM 804 N N . LYS A 1 97 ? -6.165 9.557 10.601 1.00 78.50 97 LYS A N 1
ATOM 805 C CA . LYS A 1 97 ? -5.830 9.922 9.212 1.00 78.50 97 LYS A CA 1
ATOM 806 C C . LYS A 1 97 ? -4.712 9.068 8.621 1.00 78.50 97 LYS A C 1
ATOM 808 O O . LYS A 1 97 ? -4.778 8.707 7.451 1.00 78.50 97 LYS A O 1
ATOM 813 N N . ILE A 1 98 ? -3.688 8.731 9.410 1.00 85.12 98 ILE A N 1
ATOM 814 C CA . ILE A 1 98 ? -2.624 7.812 8.978 1.00 85.12 98 ILE A CA 1
ATOM 815 C C . ILE A 1 98 ? -3.233 6.455 8.618 1.00 85.12 98 ILE A C 1
ATOM 817 O O . ILE A 1 98 ? -2.946 5.927 7.545 1.00 85.12 98 ILE A O 1
ATOM 821 N N . SER A 1 99 ? -4.095 5.921 9.488 1.00 83.94 99 SER A N 1
ATOM 822 C CA . SER A 1 99 ? -4.761 4.635 9.261 1.00 83.94 99 SER A CA 1
ATOM 823 C C . SER A 1 99 ? -5.629 4.672 8.000 1.00 83.94 99 SER A C 1
ATOM 825 O O . SER A 1 99 ? -5.500 3.801 7.147 1.00 83.94 99 SER A O 1
ATOM 827 N N . GLU A 1 100 ? -6.439 5.722 7.837 1.00 82.75 100 GLU A N 1
ATOM 828 C CA . GLU A 1 100 ? -7.298 5.930 6.667 1.00 82.75 100 GLU A CA 1
ATOM 829 C C . GLU A 1 100 ? -6.497 5.957 5.356 1.00 82.75 100 GLU A C 1
ATOM 831 O O . GLU A 1 100 ? -6.832 5.254 4.400 1.00 82.75 100 GLU A O 1
ATOM 836 N N . ILE A 1 101 ? -5.411 6.735 5.309 1.00 89.19 101 ILE A N 1
ATOM 837 C CA . ILE A 1 101 ? -4.581 6.859 4.107 1.00 89.19 101 ILE A CA 1
ATOM 838 C C . ILE A 1 101 ? -3.850 5.550 3.793 1.00 89.19 101 ILE A C 1
ATOM 840 O O . ILE A 1 101 ? -3.788 5.158 2.627 1.00 89.19 101 ILE A O 1
ATOM 844 N N . LEU A 1 102 ? -3.310 4.852 4.798 1.00 92.19 102 LEU A N 1
ATOM 845 C CA . LEU A 1 102 ? -2.624 3.576 4.579 1.00 92.19 102 LEU A CA 1
ATOM 846 C C . LEU A 1 102 ? -3.586 2.469 4.131 1.00 92.19 102 LEU A C 1
ATOM 848 O O . LEU A 1 102 ? -3.222 1.677 3.260 1.00 92.19 102 LEU A O 1
ATOM 852 N N . ASP A 1 103 ? -4.815 2.442 4.649 1.00 87.25 103 ASP A N 1
ATOM 853 C CA . ASP A 1 103 ? -5.849 1.519 4.177 1.00 87.25 103 ASP A CA 1
ATOM 854 C C . ASP A 1 103 ? -6.240 1.810 2.720 1.00 87.25 103 ASP A C 1
ATOM 856 O O . ASP A 1 103 ? -6.247 0.895 1.896 1.00 87.25 103 ASP A O 1
ATOM 860 N N . ALA A 1 104 ? -6.449 3.079 2.355 1.00 85.94 104 ALA A N 1
ATOM 861 C CA . ALA A 1 104 ? -6.727 3.458 0.968 1.00 85.94 104 ALA A CA 1
ATOM 862 C C . ALA A 1 104 ? -5.570 3.092 0.015 1.00 85.94 104 ALA A C 1
ATOM 864 O O . ALA A 1 104 ? -5.794 2.636 -1.110 1.00 85.94 104 ALA A O 1
ATOM 865 N N . MET A 1 105 ? -4.320 3.253 0.464 1.00 96.06 105 MET A N 1
ATOM 866 C CA . MET A 1 105 ? -3.135 2.849 -0.297 1.00 96.06 105 MET A CA 1
ATOM 867 C C . MET A 1 105 ? -3.047 1.332 -0.476 1.00 96.06 105 MET A C 1
ATOM 869 O O . MET A 1 105 ? -2.758 0.865 -1.581 1.00 96.06 105 MET A O 1
ATOM 873 N N . LYS A 1 106 ? -3.329 0.557 0.576 1.00 94.00 106 LYS A N 1
ATOM 874 C CA . LYS A 1 106 ? -3.403 -0.908 0.520 1.00 94.00 106 LYS A CA 1
ATOM 875 C C . LYS A 1 106 ? -4.437 -1.356 -0.514 1.00 94.00 106 LYS A C 1
ATOM 877 O O . LYS A 1 106 ? -4.106 -2.148 -1.397 1.00 94.00 106 LYS A O 1
ATOM 882 N N . ASP A 1 107 ? -5.644 -0.799 -0.466 1.00 91.62 107 ASP A N 1
ATOM 883 C CA . ASP A 1 107 ? -6.721 -1.136 -1.400 1.00 91.62 107 ASP A CA 1
ATOM 884 C C . ASP A 1 107 ? -6.344 -0.796 -2.850 1.00 91.62 107 ASP A C 1
ATOM 886 O O . ASP A 1 107 ? -6.554 -1.600 -3.763 1.00 91.62 107 ASP A O 1
ATOM 890 N N . LEU A 1 108 ? -5.707 0.360 -3.072 1.00 92.12 108 LEU A N 1
ATOM 891 C CA . LEU A 1 108 ? -5.213 0.764 -4.390 1.00 92.12 108 LEU A CA 1
ATOM 892 C C . LEU A 1 108 ? -4.167 -0.215 -4.944 1.00 92.12 108 LEU A C 1
ATOM 894 O O . LEU A 1 108 ? -4.215 -0.563 -6.129 1.00 92.12 108 LEU A O 1
ATOM 898 N N . LEU A 1 109 ? -3.219 -0.656 -4.113 1.00 94.69 109 LEU A N 1
ATOM 899 C CA . LEU A 1 109 ? -2.182 -1.610 -4.510 1.00 94.69 109 LEU A CA 1
ATOM 900 C C . LEU A 1 109 ? -2.773 -2.980 -4.844 1.00 94.69 109 LEU A C 1
ATOM 902 O O . LEU A 1 109 ? -2.444 -3.537 -5.894 1.00 94.69 109 LEU A O 1
ATOM 906 N N . LEU A 1 110 ? -3.687 -3.487 -4.012 1.00 94.88 110 LEU A N 1
ATOM 907 C CA . LEU A 1 110 ? -4.393 -4.745 -4.263 1.00 94.88 110 LEU A CA 1
ATOM 908 C C . LEU A 1 110 ? -5.221 -4.674 -5.550 1.00 94.88 110 LEU A C 1
ATOM 910 O O . LEU A 1 110 ? -5.157 -5.584 -6.378 1.00 94.88 110 LEU A O 1
ATOM 914 N N . TYR A 1 111 ? -5.939 -3.571 -5.774 1.00 93.38 111 TYR A N 1
ATOM 915 C CA . TYR A 1 111 ? -6.679 -3.342 -7.013 1.00 93.38 111 TYR A CA 1
ATOM 916 C C . TYR A 1 111 ? -5.757 -3.341 -8.242 1.00 93.38 111 TYR A C 1
ATOM 918 O O . TYR A 1 111 ? -6.040 -4.032 -9.225 1.00 93.38 111 TYR A O 1
ATOM 926 N N . LYS A 1 112 ? -4.635 -2.604 -8.199 1.00 93.44 112 LYS A N 1
ATOM 927 C CA . LYS A 1 112 ? -3.650 -2.575 -9.295 1.00 93.44 112 LYS A CA 1
ATOM 928 C C . LYS A 1 112 ? -3.055 -3.969 -9.541 1.00 93.44 112 LYS A C 1
ATOM 930 O O . LYS A 1 112 ? -2.979 -4.381 -10.697 1.00 93.44 112 LYS A O 1
ATOM 935 N N . ASN A 1 113 ? -2.689 -4.708 -8.494 1.00 94.56 113 ASN A N 1
ATOM 936 C CA . ASN A 1 113 ? -2.146 -6.064 -8.620 1.00 94.56 113 ASN A CA 1
ATOM 937 C C . ASN A 1 113 ? -3.175 -7.030 -9.231 1.00 94.56 113 ASN A C 1
ATOM 939 O O . ASN A 1 113 ? -2.871 -7.699 -10.214 1.00 94.56 113 ASN A O 1
ATOM 943 N N . LYS A 1 114 ? -4.430 -7.013 -8.761 1.00 94.62 114 LYS A N 1
ATOM 944 C CA . LYS A 1 114 ? -5.522 -7.816 -9.338 1.00 94.62 114 LYS A CA 1
ATOM 945 C C . LYS A 1 114 ? -5.761 -7.488 -10.814 1.00 94.62 114 LYS A C 1
ATOM 947 O O . LYS A 1 114 ? -6.006 -8.386 -11.615 1.00 94.62 114 LYS A O 1
ATOM 952 N N . LYS A 1 115 ? -5.693 -6.205 -11.185 1.00 93.62 115 LYS A N 1
ATOM 953 C CA . LYS A 1 115 ? -5.972 -5.734 -12.548 1.00 93.62 115 LYS A CA 1
ATOM 954 C C . LYS A 1 115 ? -4.835 -6.008 -13.538 1.00 93.62 115 LYS A C 1
ATOM 956 O O . LYS A 1 115 ? -5.109 -6.345 -14.686 1.00 93.62 115 LYS A O 1
ATOM 961 N N . TYR A 1 116 ? -3.582 -5.821 -13.126 1.00 89.88 116 TYR A N 1
ATOM 962 C CA . TYR A 1 116 ? -2.413 -5.879 -14.017 1.00 89.88 116 TYR A CA 1
ATOM 963 C C . TYR A 1 116 ? -1.526 -7.118 -13.796 1.00 89.88 116 TYR A C 1
ATOM 965 O O . TYR A 1 116 ? -0.568 -7.335 -14.544 1.00 89.88 116 TYR A O 1
ATOM 973 N N . GLY A 1 117 ? -1.864 -7.949 -12.807 1.00 91.50 117 GLY A N 1
ATOM 974 C CA . GLY A 1 117 ? -1.104 -9.117 -12.378 1.00 91.50 117 GLY A CA 1
ATOM 975 C C . GLY A 1 117 ? 0.125 -8.758 -11.544 1.00 91.50 117 GLY A C 1
ATOM 976 O O . GLY A 1 117 ? 0.511 -7.594 -11.416 1.00 91.50 117 GLY A O 1
ATOM 977 N N . ASP A 1 118 ? 0.799 -9.790 -11.042 1.00 92.50 118 ASP A N 1
ATOM 978 C CA . ASP A 1 118 ? 1.944 -9.674 -10.131 1.00 92.50 118 ASP A CA 1
ATOM 979 C C . ASP A 1 118 ? 3.274 -9.297 -10.821 1.00 92.50 118 ASP A C 1
ATOM 981 O O . ASP A 1 118 ? 4.370 -9.693 -10.439 1.00 92.50 118 ASP A O 1
ATOM 985 N N . SER A 1 119 ? 3.187 -8.512 -11.893 1.00 89.81 119 SER A N 1
ATOM 986 C CA . SER A 1 119 ? 4.325 -8.185 -12.759 1.00 89.81 119 SER A CA 1
ATOM 987 C C . SER A 1 119 ? 5.370 -7.269 -12.112 1.00 89.81 119 SER A C 1
ATOM 989 O O . SER A 1 119 ? 6.481 -7.163 -12.630 1.00 89.81 119 SER A O 1
ATOM 991 N N . ALA A 1 120 ? 5.034 -6.607 -11.002 1.00 90.50 120 ALA A N 1
ATOM 992 C CA . ALA A 1 120 ? 5.986 -5.802 -10.243 1.00 90.50 120 ALA A CA 1
ATOM 993 C C . ALA A 1 120 ? 7.021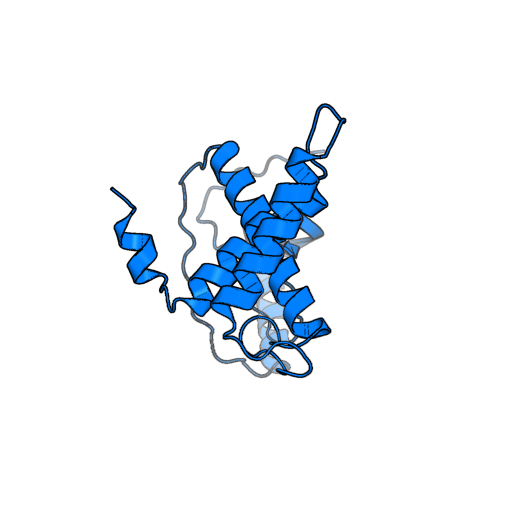 -6.678 -9.518 1.00 90.50 120 ALA A C 1
ATOM 995 O O . ALA A 1 120 ? 8.209 -6.367 -9.556 1.00 90.50 120 ALA A O 1
ATOM 996 N N . ILE A 1 121 ? 6.578 -7.785 -8.911 1.00 93.69 121 ILE A N 1
ATOM 997 C CA . ILE A 1 121 ? 7.443 -8.733 -8.192 1.00 93.69 121 ILE A CA 1
ATOM 998 C C . ILE A 1 121 ? 7.975 -9.812 -9.140 1.00 93.69 121 ILE A C 1
ATOM 1000 O O . ILE A 1 121 ? 9.143 -10.187 -9.061 1.00 93.69 121 ILE A O 1
ATOM 1004 N N . ASN A 1 122 ? 7.149 -10.243 -10.096 1.00 91.50 122 ASN A N 1
ATOM 1005 C CA . ASN A 1 122 ? 7.461 -11.254 -11.102 1.00 91.50 122 ASN A CA 1
ATOM 1006 C C . ASN A 1 122 ? 7.434 -10.645 -12.521 1.00 91.50 122 ASN A C 1
ATOM 1008 O O . ASN A 1 122 ? 6.487 -10.864 -13.286 1.00 91.50 122 ASN A O 1
ATOM 1012 N N . PRO A 1 123 ? 8.448 -9.841 -12.907 1.00 88.25 123 PRO A N 1
ATOM 1013 C CA . PRO A 1 123 ? 8.457 -9.150 -14.190 1.00 88.25 123 PRO A CA 1
ATOM 1014 C C . PRO A 1 123 ? 8.493 -10.137 -15.357 1.00 88.25 123 PRO A C 1
ATOM 1016 O O . PRO A 1 123 ? 9.236 -11.113 -15.349 1.00 88.25 123 PRO A O 1
ATOM 1019 N N . LYS A 1 124 ? 7.756 -9.827 -16.431 1.00 86.00 124 LYS A N 1
ATOM 1020 C CA . LYS A 1 124 ? 7.690 -10.660 -17.651 1.00 86.00 124 LYS A CA 1
ATOM 1021 C C . LYS A 1 124 ? 9.008 -10.735 -18.440 1.00 86.00 124 LYS A C 1
ATOM 1023 O O . LYS A 1 124 ? 9.074 -11.449 -19.432 1.00 86.00 124 LYS A O 1
ATOM 1028 N N . LYS A 1 125 ? 10.019 -9.951 -18.048 1.00 84.81 125 LYS A N 1
ATOM 1029 C CA . LYS A 1 125 ? 11.367 -9.889 -18.642 1.00 84.81 125 LYS A CA 1
ATOM 1030 C C . LYS A 1 125 ? 11.404 -9.830 -20.181 1.00 84.81 125 LYS A C 1
ATOM 1032 O O . LYS A 1 125 ? 12.266 -10.431 -20.810 1.00 84.81 125 LYS A O 1
ATOM 1037 N N . ILE A 1 126 ? 10.469 -9.088 -20.788 1.00 86.12 126 ILE A N 1
ATOM 1038 C CA . ILE A 1 126 ? 10.342 -8.989 -22.255 1.00 86.12 126 ILE A CA 1
ATOM 1039 C C . ILE A 1 126 ? 11.523 -8.211 -22.854 1.00 86.12 126 ILE A C 1
ATOM 1041 O O . ILE A 1 126 ? 12.216 -8.713 -23.731 1.00 86.12 126 ILE A O 1
ATOM 1045 N N . PHE A 1 127 ? 11.769 -6.995 -22.360 1.00 87.38 127 PHE A N 1
ATOM 1046 C CA . PHE A 1 127 ? 12.885 -6.152 -22.813 1.00 87.38 127 PHE A CA 1
ATOM 1047 C C . PHE A 1 127 ? 13.945 -5.977 -21.728 1.00 87.38 127 PHE A C 1
ATOM 1049 O O . PHE A 1 127 ? 15.141 -6.091 -21.983 1.00 87.38 127 PHE A O 1
ATOM 1056 N N . TYR A 1 128 ? 13.503 -5.734 -20.495 1.00 86.19 128 TYR A N 1
ATOM 1057 C CA . TYR A 1 128 ? 14.383 -5.601 -19.345 1.00 86.19 128 TYR A CA 1
ATOM 1058 C C . TYR A 1 128 ? 14.716 -6.976 -18.756 1.00 86.19 128 TYR A C 1
ATOM 1060 O O . TYR A 1 128 ? 13.806 -7.737 -18.431 1.00 86.19 128 TYR A O 1
ATOM 1068 N N . LYS A 1 129 ? 16.009 -7.291 -18.606 1.00 84.25 129 LYS A N 1
ATOM 1069 C CA . LYS A 1 129 ? 16.491 -8.601 -18.121 1.00 84.25 129 LYS A CA 1
ATOM 1070 C C . LYS A 1 129 ? 16.937 -8.618 -16.652 1.00 84.25 129 LYS A C 1
ATOM 1072 O O . LYS A 1 129 ? 17.330 -9.679 -16.171 1.00 84.25 129 LYS A O 1
ATOM 1077 N N . GLY A 1 130 ? 16.888 -7.481 -15.956 1.00 86.25 130 GLY A N 1
ATOM 1078 C CA . GLY A 1 130 ? 17.238 -7.400 -14.535 1.00 86.25 130 GLY A CA 1
ATOM 1079 C C . GLY A 1 130 ? 16.193 -8.036 -13.612 1.00 86.25 130 GLY A C 1
ATOM 1080 O O . GLY A 1 130 ? 15.216 -8.647 -14.062 1.00 86.25 130 GLY A O 1
ATOM 1081 N N . ASP A 1 131 ? 16.417 -7.909 -12.307 1.00 89.69 131 ASP A N 1
ATOM 1082 C CA . ASP A 1 131 ? 15.486 -8.365 -11.273 1.00 89.69 131 ASP A CA 1
ATOM 1083 C C . ASP A 1 131 ? 14.329 -7.370 -11.041 1.00 89.69 131 ASP A C 1
ATOM 1085 O O . ASP A 1 131 ? 14.270 -6.276 -11.615 1.00 89.69 131 ASP A O 1
ATOM 1089 N N . SER A 1 132 ? 13.352 -7.791 -10.238 1.00 91.75 132 SER A N 1
ATOM 1090 C CA . SER A 1 132 ? 12.204 -6.964 -9.861 1.00 91.75 132 SER A CA 1
ATOM 1091 C C . SER A 1 132 ? 12.621 -5.741 -9.054 1.00 91.75 132 SER A C 1
ATOM 1093 O O . SER A 1 132 ? 12.139 -4.651 -9.353 1.00 91.75 132 SER A O 1
ATOM 1095 N N . THR A 1 133 ? 13.559 -5.891 -8.117 1.00 94.69 133 THR A N 1
ATOM 1096 C CA . THR A 1 133 ? 14.100 -4.804 -7.289 1.00 94.69 133 THR A CA 1
ATOM 1097 C C . THR A 1 133 ? 14.591 -3.641 -8.146 1.00 94.69 133 THR A C 1
ATOM 1099 O O . THR A 1 133 ? 14.100 -2.523 -8.014 1.00 94.69 133 THR A O 1
ATOM 1102 N N . ASN A 1 134 ? 15.478 -3.896 -9.109 1.00 93.81 134 ASN A N 1
ATOM 1103 C CA . ASN A 1 134 ? 15.982 -2.867 -10.013 1.00 93.81 134 ASN A CA 1
ATOM 1104 C C . ASN A 1 134 ? 14.868 -2.281 -10.894 1.00 93.81 134 ASN A C 1
ATOM 1106 O O . ASN A 1 134 ? 14.834 -1.078 -11.145 1.00 93.81 134 ASN A O 1
ATOM 1110 N N . SER A 1 135 ? 13.914 -3.105 -11.343 1.00 92.88 135 SER A N 1
ATOM 1111 C CA . SER A 1 135 ? 12.765 -2.624 -12.122 1.00 92.88 135 SER A CA 1
ATOM 1112 C C . SER A 1 135 ? 11.846 -1.692 -11.321 1.00 92.88 135 SER A C 1
ATOM 1114 O O . SER A 1 135 ? 11.226 -0.793 -11.898 1.00 92.88 135 SER A O 1
ATOM 1116 N N . ILE A 1 136 ? 11.734 -1.906 -10.009 1.00 96.00 136 ILE A N 1
ATOM 1117 C CA . ILE A 1 136 ? 11.000 -1.040 -9.083 1.00 96.00 136 ILE A CA 1
ATOM 1118 C C . ILE A 1 136 ? 11.791 0.249 -8.842 1.00 96.00 136 ILE A C 1
ATOM 1120 O O . ILE A 1 136 ? 11.213 1.324 -8.981 1.00 96.00 136 ILE A O 1
ATOM 1124 N N . LEU A 1 137 ? 13.101 0.163 -8.580 1.00 96.25 137 LEU A N 1
ATOM 1125 C CA . LEU A 1 137 ? 13.969 1.331 -8.371 1.00 96.25 137 LEU A CA 1
ATOM 1126 C C . LEU A 1 137 ? 13.957 2.291 -9.570 1.00 96.25 137 LEU A C 1
ATOM 1128 O O . LEU A 1 137 ? 13.747 3.482 -9.388 1.00 96.25 137 LEU A O 1
ATOM 1132 N N . ILE A 1 138 ? 14.039 1.781 -10.803 1.00 94.94 138 ILE A N 1
ATOM 1133 C CA . ILE A 1 138 ? 13.949 2.614 -12.018 1.00 94.94 138 ILE A CA 1
ATOM 1134 C C . ILE A 1 138 ? 12.617 3.384 -12.087 1.00 94.94 138 ILE A C 1
ATOM 1136 O O . ILE A 1 138 ? 12.565 4.524 -12.545 1.00 94.94 138 ILE A O 1
ATOM 1140 N N . ARG A 1 139 ? 11.513 2.767 -11.648 1.00 95.44 139 ARG A N 1
ATOM 1141 C CA . ARG A 1 139 ? 10.201 3.434 -11.614 1.00 95.44 139 ARG A CA 1
ATOM 1142 C C . ARG A 1 139 ? 10.097 4.436 -10.473 1.00 95.44 139 ARG A C 1
ATOM 1144 O O . ARG A 1 139 ? 9.425 5.451 -10.635 1.00 95.44 139 ARG A O 1
ATOM 1151 N N . LEU A 1 140 ? 10.747 4.158 -9.346 1.00 97.25 140 LEU A N 1
ATOM 1152 C CA . LEU A 1 140 ? 10.877 5.106 -8.249 1.00 97.25 140 LEU A CA 1
ATOM 1153 C C . LEU A 1 140 ? 11.627 6.360 -8.722 1.00 97.25 140 LEU A C 1
ATOM 1155 O O . LEU A 1 140 ? 11.128 7.463 -8.518 1.00 97.25 140 LEU A O 1
ATOM 1159 N N . ASP A 1 141 ? 12.739 6.190 -9.441 1.00 97.00 141 ASP A N 1
ATOM 1160 C CA . ASP A 1 141 ? 13.517 7.290 -10.021 1.00 97.00 141 ASP A CA 1
ATOM 1161 C C . ASP A 1 141 ? 12.689 8.126 -11.009 1.00 97.00 141 ASP A C 1
ATOM 1163 O O . ASP A 1 141 ? 12.704 9.353 -10.926 1.00 97.00 141 ASP A O 1
ATOM 1167 N N . ASP A 1 142 ? 11.897 7.500 -11.894 1.00 96.38 142 ASP A N 1
ATOM 1168 C CA . ASP A 1 142 ? 10.960 8.223 -12.778 1.00 96.38 142 ASP A CA 1
ATOM 1169 C C . ASP A 1 142 ? 9.967 9.075 -11.970 1.00 96.38 142 ASP A C 1
ATOM 1171 O O . ASP A 1 142 ? 9.700 10.227 -12.318 1.00 96.38 142 ASP A O 1
ATOM 1175 N N . LYS A 1 143 ? 9.432 8.542 -10.865 1.00 96.12 143 LYS A N 1
ATOM 1176 C CA . LYS A 1 143 ? 8.450 9.259 -10.039 1.00 96.12 143 LYS A CA 1
ATOM 1177 C C . LYS A 1 143 ? 9.065 10.393 -9.237 1.00 96.12 143 LYS A C 1
ATOM 1179 O O . LYS A 1 143 ? 8.491 11.481 -9.205 1.00 96.12 143 LYS A O 1
ATOM 1184 N N . ILE A 1 144 ? 10.236 10.177 -8.649 1.00 96.19 144 ILE A N 1
ATOM 1185 C CA . ILE A 1 144 ? 10.993 11.223 -7.958 1.00 96.19 144 ILE A CA 1
ATOM 1186 C C . ILE A 1 144 ? 11.403 12.309 -8.956 1.00 96.19 144 ILE A C 1
ATOM 1188 O O . ILE A 1 144 ? 11.200 13.490 -8.685 1.00 96.19 144 ILE A O 1
ATOM 1192 N N . GLY A 1 145 ? 11.881 11.929 -10.143 1.00 95.56 145 GLY A N 1
ATOM 1193 C CA . GLY A 1 145 ? 12.230 12.861 -11.213 1.00 95.56 145 GLY A CA 1
ATOM 1194 C C . GLY A 1 145 ? 11.053 13.747 -11.626 1.00 95.56 145 GLY A C 1
ATOM 1195 O O . GLY A 1 145 ? 11.214 14.960 -11.758 1.00 95.56 145 GLY A O 1
ATOM 1196 N N . ARG A 1 146 ? 9.842 13.182 -11.738 1.00 94.75 146 ARG A N 1
ATOM 1197 C CA . ARG A 1 146 ? 8.617 13.961 -11.996 1.00 94.75 146 ARG A CA 1
ATOM 1198 C C . ARG A 1 146 ? 8.326 14.963 -10.891 1.00 94.75 146 ARG A C 1
ATOM 1200 O O . ARG A 1 146 ? 8.046 16.117 -11.204 1.00 94.75 146 ARG A O 1
ATOM 1207 N N . VAL A 1 147 ? 8.426 14.544 -9.628 1.00 94.25 147 VAL A N 1
ATOM 1208 C CA . VAL A 1 147 ? 8.251 15.437 -8.474 1.00 94.25 147 VAL A CA 1
ATOM 1209 C C . VAL A 1 147 ? 9.284 16.565 -8.496 1.00 94.25 147 VAL A C 1
ATOM 1211 O O . VAL A 1 147 ? 8.909 17.715 -8.306 1.00 94.25 147 VAL A O 1
ATOM 1214 N N . MET A 1 148 ? 10.551 16.265 -8.793 1.00 93.88 148 MET A N 1
ATOM 1215 C CA . MET A 1 148 ? 11.617 17.269 -8.893 1.00 93.88 148 MET A CA 1
ATOM 1216 C C . MET A 1 148 ? 11.402 18.257 -10.043 1.00 93.88 148 MET A C 1
ATOM 1218 O O . MET A 1 148 ? 11.698 19.438 -9.905 1.00 93.88 148 MET A O 1
ATOM 1222 N N . SER A 1 149 ? 10.902 17.779 -11.182 1.00 93.44 149 SER A N 1
ATOM 1223 C CA . SER A 1 149 ? 10.617 18.617 -12.353 1.00 93.44 149 SER A CA 1
ATOM 1224 C C . SER A 1 149 ? 9.311 19.410 -12.244 1.00 93.44 149 SER A C 1
ATOM 1226 O O . SER A 1 149 ? 9.001 20.205 -13.132 1.00 93.44 149 SER A O 1
ATOM 1228 N N . ASN A 1 150 ? 8.518 19.170 -11.197 1.00 91.69 150 ASN A N 1
ATOM 1229 C CA . ASN A 1 150 ? 7.233 19.822 -11.024 1.00 91.69 150 ASN A CA 1
ATOM 1230 C C . ASN A 1 150 ? 7.432 21.295 -10.657 1.00 91.69 150 ASN A C 1
ATOM 1232 O O . ASN A 1 150 ? 8.087 21.611 -9.669 1.00 91.69 150 ASN A O 1
ATOM 1236 N N . THR A 1 151 ? 6.840 22.193 -11.439 1.00 90.69 151 THR A N 1
ATOM 1237 C CA . THR A 1 151 ? 6.923 23.644 -11.217 1.00 90.69 151 THR A CA 1
ATOM 1238 C C . THR A 1 151 ? 5.823 24.173 -10.297 1.00 90.69 151 THR A C 1
ATOM 1240 O O . THR A 1 151 ? 5.849 25.345 -9.929 1.00 90.69 151 THR A O 1
ATOM 1243 N N . ASP A 1 152 ? 4.844 23.334 -9.954 1.00 93.19 152 ASP A N 1
ATOM 1244 C CA . ASP A 1 152 ? 3.745 23.695 -9.061 1.00 93.19 152 ASP A CA 1
ATOM 1245 C C . ASP A 1 152 ? 4.199 23.707 -7.592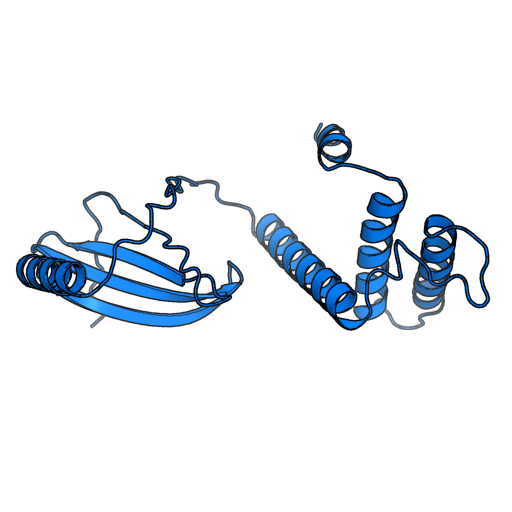 1.00 93.19 152 ASP A C 1
ATOM 1247 O O . ASP A 1 152 ? 5.093 22.963 -7.193 1.00 93.19 152 ASP A O 1
ATOM 1251 N N . GLU A 1 153 ? 3.517 24.493 -6.753 1.00 90.94 153 GLU A N 1
ATOM 1252 C CA . GLU A 1 153 ? 3.816 24.615 -5.314 1.00 90.94 153 GLU A CA 1
ATOM 1253 C C . GLU A 1 153 ? 3.714 23.276 -4.559 1.00 90.94 153 GLU A C 1
ATOM 1255 O O . GLU A 1 153 ? 4.393 23.061 -3.554 1.00 90.94 153 GLU A O 1
ATOM 1260 N N . LYS A 1 154 ? 2.858 22.360 -5.029 1.00 92.31 154 LYS A N 1
ATOM 1261 C CA . LYS A 1 154 ? 2.613 21.061 -4.392 1.00 92.31 154 LYS A CA 1
ATOM 1262 C C . LYS A 1 154 ? 2.851 19.917 -5.372 1.00 92.31 154 LYS A C 1
ATOM 1264 O O . LYS A 1 154 ? 2.448 20.019 -6.533 1.00 92.31 154 LYS A O 1
ATOM 1269 N N . PRO A 1 155 ? 3.439 18.794 -4.916 1.00 92.12 155 PRO A N 1
ATOM 1270 C CA . PRO A 1 155 ? 3.559 17.605 -5.742 1.00 92.12 155 PRO A CA 1
ATOM 1271 C C . PRO A 1 155 ? 2.176 17.056 -6.089 1.00 92.12 155 PRO A C 1
ATOM 1273 O O . PRO A 1 155 ? 1.232 17.115 -5.295 1.00 92.12 155 PRO A O 1
ATOM 1276 N N . ARG A 1 156 ? 2.060 16.473 -7.281 1.00 94.06 156 ARG A N 1
ATOM 1277 C CA . ARG A 1 156 ? 0.827 15.818 -7.717 1.00 94.06 156 ARG A CA 1
ATOM 1278 C C . ARG A 1 156 ? 0.558 14.609 -6.828 1.00 94.06 156 ARG A C 1
ATOM 1280 O O . ARG A 1 156 ? 1.427 13.757 -6.652 1.00 94.06 156 ARG A O 1
ATOM 1287 N N . THR A 1 157 ? -0.673 14.481 -6.336 1.00 93.44 157 THR A N 1
ATOM 1288 C CA . THR A 1 157 ? -1.078 13.379 -5.448 1.00 93.44 157 THR A CA 1
ATOM 1289 C C . THR A 1 157 ? -0.782 12.003 -6.043 1.00 93.44 157 THR A C 1
ATOM 1291 O O . THR A 1 157 ? -0.361 11.107 -5.321 1.00 93.44 157 THR A O 1
ATOM 1294 N N . ASN A 1 158 ? -0.943 11.837 -7.361 1.00 93.88 158 ASN A N 1
ATOM 1295 C CA . ASN A 1 158 ? -0.652 10.567 -8.023 1.00 93.88 158 ASN A CA 1
ATOM 1296 C C . ASN A 1 158 ? 0.838 10.191 -7.965 1.00 93.88 158 ASN A C 1
ATOM 1298 O O . ASN A 1 158 ? 1.151 9.018 -7.798 1.00 93.88 158 ASN A O 1
ATOM 1302 N N . ASP A 1 159 ? 1.751 11.160 -8.081 1.00 95.44 159 ASP A N 1
ATOM 1303 C CA . ASP A 1 159 ? 3.186 10.871 -8.018 1.00 95.44 159 ASP A CA 1
ATOM 1304 C C . ASP A 1 159 ? 3.599 10.488 -6.590 1.00 95.44 159 ASP A C 1
ATOM 1306 O O . ASP A 1 159 ? 4.318 9.510 -6.408 1.00 95.44 159 ASP A O 1
ATOM 1310 N N . VAL A 1 160 ? 3.051 11.164 -5.572 1.00 96.56 160 VAL A N 1
ATOM 1311 C CA . VAL A 1 160 ? 3.258 10.797 -4.158 1.00 96.56 160 VAL A CA 1
ATOM 1312 C C . VAL A 1 160 ? 2.695 9.404 -3.852 1.00 96.56 160 VAL A C 1
ATOM 1314 O O . VAL A 1 160 ? 3.377 8.584 -3.239 1.00 96.56 160 VAL A O 1
ATOM 1317 N N . ALA A 1 161 ? 1.476 9.103 -4.309 1.00 96.50 161 ALA A N 1
ATOM 1318 C CA . ALA A 1 161 ? 0.856 7.793 -4.117 1.00 96.50 161 ALA A CA 1
ATOM 1319 C C . ALA A 1 161 ? 1.646 6.675 -4.818 1.00 96.50 161 ALA A C 1
ATOM 1321 O O . ALA A 1 161 ? 1.844 5.604 -4.246 1.00 96.50 161 ALA A O 1
ATOM 1322 N N . ASP A 1 162 ? 2.138 6.918 -6.037 1.00 96.00 162 ASP A N 1
ATOM 1323 C CA . ASP A 1 162 ? 2.986 5.962 -6.749 1.00 96.00 162 ASP A CA 1
ATOM 1324 C C . ASP A 1 162 ? 4.324 5.740 -6.018 1.00 96.00 162 ASP A C 1
ATOM 1326 O O . ASP A 1 162 ? 4.758 4.595 -5.926 1.00 96.00 162 ASP A O 1
ATOM 1330 N N . ILE A 1 163 ? 4.946 6.779 -5.443 1.00 97.81 163 ILE A N 1
ATOM 1331 C CA . ILE A 1 163 ? 6.169 6.640 -4.627 1.00 97.81 163 ILE A CA 1
ATOM 1332 C C . ILE A 1 163 ? 5.912 5.744 -3.413 1.00 97.81 163 ILE A C 1
ATOM 1334 O O . ILE A 1 163 ? 6.646 4.779 -3.210 1.00 97.81 163 ILE A O 1
ATOM 1338 N N . ILE A 1 164 ? 4.847 6.004 -2.644 1.00 98.00 164 ILE A N 1
ATOM 1339 C CA . ILE A 1 164 ? 4.468 5.159 -1.497 1.00 98.00 164 ILE A CA 1
ATOM 1340 C C . ILE A 1 164 ? 4.265 3.712 -1.961 1.00 98.00 164 ILE A C 1
ATOM 1342 O O . ILE A 1 164 ? 4.807 2.784 -1.363 1.00 98.00 164 ILE A O 1
ATOM 1346 N N . GLY A 1 165 ? 3.544 3.522 -3.069 1.00 97.38 165 GLY A N 1
ATOM 1347 C CA . GLY A 1 165 ? 3.297 2.205 -3.640 1.00 97.38 165 GLY A CA 1
ATOM 1348 C C . GLY A 1 165 ? 4.567 1.462 -4.056 1.00 97.38 165 GLY A C 1
ATOM 1349 O O . GLY A 1 165 ? 4.714 0.279 -3.746 1.00 97.38 165 GLY A O 1
ATOM 1350 N N . TYR A 1 166 ? 5.507 2.136 -4.723 1.00 97.69 166 TYR A N 1
ATOM 1351 C CA . TYR A 1 166 ? 6.782 1.530 -5.106 1.00 97.69 166 TYR A CA 1
ATOM 1352 C C . TYR A 1 166 ? 7.675 1.245 -3.899 1.00 97.69 166 TYR A C 1
ATOM 1354 O O . TYR A 1 166 ? 8.314 0.200 -3.894 1.00 97.69 166 TYR A O 1
ATOM 1362 N N . CYS A 1 167 ? 7.669 2.078 -2.854 1.00 98.06 167 CYS A N 1
ATOM 1363 C CA . CYS A 1 167 ? 8.357 1.768 -1.598 1.00 98.06 167 CYS A CA 1
ATOM 1364 C C . CYS A 1 167 ? 7.796 0.493 -0.948 1.00 98.06 167 CYS A C 1
ATOM 1366 O O . CYS A 1 167 ? 8.564 -0.373 -0.536 1.00 98.06 167 CYS A O 1
ATOM 1368 N N . THR A 1 168 ? 6.469 0.323 -0.913 1.00 97.44 168 THR A N 1
ATOM 1369 C CA . THR A 1 168 ? 5.845 -0.912 -0.406 1.00 97.44 168 THR A CA 1
ATOM 1370 C C . THR A 1 168 ? 6.260 -2.135 -1.228 1.00 97.44 168 THR A C 1
ATOM 1372 O O . THR A 1 168 ? 6.657 -3.153 -0.666 1.00 97.44 168 THR A O 1
ATOM 1375 N N . LEU A 1 169 ? 6.213 -2.042 -2.559 1.00 97.06 169 LEU A N 1
ATOM 1376 C CA . LEU A 1 169 ? 6.623 -3.139 -3.443 1.00 97.06 169 LEU A CA 1
ATOM 1377 C C . LEU A 1 169 ? 8.126 -3.437 -3.349 1.00 97.06 169 LEU A C 1
ATOM 1379 O O . LEU A 1 169 ? 8.524 -4.593 -3.475 1.00 97.06 169 LEU A O 1
ATOM 1383 N N . LEU A 1 170 ? 8.952 -2.420 -3.098 1.00 97.69 170 LEU A N 1
ATOM 1384 C CA . LEU A 1 170 ? 10.389 -2.572 -2.899 1.00 97.69 170 LEU A CA 1
ATOM 1385 C C . LEU A 1 170 ? 10.681 -3.412 -1.650 1.00 97.69 170 LEU A C 1
ATOM 1387 O O . LEU A 1 170 ? 11.442 -4.372 -1.744 1.00 97.69 170 LEU A O 1
ATOM 1391 N N . LEU A 1 171 ? 10.016 -3.126 -0.525 1.00 97.50 171 LEU A N 1
ATOM 1392 C CA . LEU A 1 171 ? 10.128 -3.934 0.697 1.00 97.50 171 LEU A CA 1
ATOM 1393 C C . LEU A 1 171 ? 9.768 -5.404 0.436 1.00 97.50 171 LEU A C 1
ATOM 1395 O O . LEU A 1 171 ? 10.512 -6.297 0.839 1.00 97.50 171 LEU A O 1
ATOM 1399 N N . ILE A 1 172 ? 8.689 -5.655 -0.314 1.00 96.31 172 ILE A N 1
ATOM 1400 C CA . ILE A 1 172 ? 8.291 -7.014 -0.716 1.00 96.31 172 ILE A CA 1
ATOM 1401 C C . ILE A 1 172 ? 9.379 -7.667 -1.580 1.00 96.31 172 ILE A C 1
ATOM 1403 O O . ILE A 1 172 ? 9.754 -8.809 -1.329 1.00 96.31 172 ILE A O 1
ATOM 1407 N N . SER A 1 173 ? 9.929 -6.950 -2.568 1.00 95.44 173 SER A N 1
ATOM 1408 C CA . SER A 1 173 ? 10.992 -7.478 -3.440 1.00 95.44 173 SER A CA 1
ATOM 1409 C C . SER A 1 173 ? 12.291 -7.799 -2.691 1.00 95.44 173 SER A C 1
ATOM 1411 O O . SER A 1 173 ? 13.020 -8.707 -3.081 1.00 95.44 173 SER A O 1
ATOM 1413 N N . MET A 1 174 ? 12.555 -7.089 -1.591 1.00 95.44 174 MET A N 1
ATOM 1414 C CA . MET A 1 174 ? 13.687 -7.324 -0.692 1.00 95.44 174 MET A CA 1
ATOM 1415 C C . MET A 1 174 ? 13.430 -8.453 0.319 1.00 95.44 174 MET A C 1
ATOM 1417 O O . MET A 1 174 ? 14.340 -8.814 1.059 1.00 95.44 174 MET A O 1
ATOM 1421 N N . GLY A 1 175 ? 12.212 -9.005 0.368 1.00 95.81 175 GLY A N 1
ATOM 1422 C CA . GLY A 1 175 ? 11.824 -10.037 1.330 1.00 95.81 175 GLY A CA 1
ATOM 1423 C C . GLY A 1 175 ? 11.630 -9.519 2.757 1.00 95.81 175 GLY A C 1
ATOM 1424 O O . GLY A 1 175 ? 11.697 -10.309 3.694 1.00 95.81 175 GLY A O 1
ATOM 1425 N N . VAL A 1 176 ? 11.407 -8.213 2.934 1.00 96.75 176 VAL A N 1
ATOM 1426 C CA . VAL A 1 176 ? 11.175 -7.609 4.253 1.00 96.75 176 VAL A CA 1
ATOM 1427 C C . VAL A 1 176 ? 9.832 -8.076 4.803 1.00 96.75 176 VAL A C 1
ATOM 1429 O O . VAL A 1 176 ? 8.803 -7.988 4.130 1.00 96.75 176 VAL A O 1
ATOM 1432 N N . THR A 1 177 ? 9.843 -8.545 6.047 1.00 94.69 177 THR A N 1
ATOM 1433 C CA . THR A 1 177 ? 8.656 -9.051 6.741 1.00 94.69 177 THR A CA 1
ATOM 1434 C C . THR A 1 177 ? 8.047 -8.011 7.686 1.00 94.69 177 THR A C 1
ATOM 1436 O O . THR A 1 177 ? 8.655 -6.983 7.999 1.00 94.69 177 THR A O 1
ATOM 1439 N N . ALA A 1 178 ? 6.829 -8.268 8.168 1.00 91.81 178 ALA A N 1
ATOM 1440 C CA . ALA A 1 178 ? 6.210 -7.419 9.185 1.00 91.81 178 ALA A CA 1
ATOM 1441 C C . ALA A 1 178 ? 7.009 -7.450 10.501 1.00 91.81 178 ALA A C 1
ATOM 1443 O O . ALA A 1 178 ? 7.096 -6.435 11.192 1.00 91.81 178 ALA A O 1
ATOM 1444 N N . GLU A 1 179 ? 7.634 -8.586 10.817 1.00 94.31 179 GLU A N 1
ATOM 1445 C CA . GLU A 1 179 ? 8.529 -8.765 11.956 1.00 94.31 179 GLU A CA 1
ATOM 1446 C C . GLU A 1 179 ? 9.777 -7.889 11.832 1.00 94.31 179 GLU A C 1
ATOM 1448 O 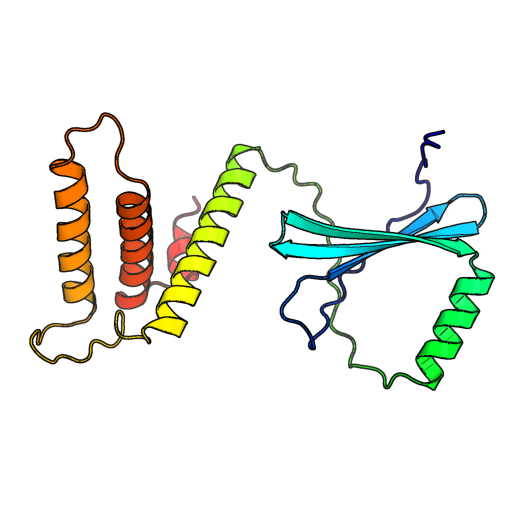O . GLU A 1 179 ? 10.204 -7.295 12.820 1.00 94.31 179 GLU A O 1
ATOM 1453 N N . ASP A 1 180 ? 10.346 -7.759 10.631 1.00 95.06 180 ASP A N 1
ATOM 1454 C CA . ASP A 1 180 ? 11.485 -6.868 10.392 1.00 95.06 180 ASP A CA 1
ATOM 1455 C C . ASP A 1 180 ? 11.117 -5.403 10.610 1.00 95.06 180 ASP A C 1
ATOM 1457 O O . ASP A 1 180 ? 11.886 -4.664 11.218 1.00 95.06 180 ASP A O 1
ATOM 1461 N N . ILE A 1 181 ? 9.922 -4.994 10.177 1.00 93.69 181 ILE A N 1
ATOM 1462 C CA . ILE A 1 181 ? 9.425 -3.629 10.385 1.00 93.69 181 ILE A CA 1
ATOM 1463 C C . ILE A 1 181 ? 9.120 -3.372 11.865 1.00 93.69 181 ILE A C 1
ATOM 1465 O O . ILE A 1 181 ? 9.372 -2.281 12.374 1.00 93.69 181 ILE A O 1
ATOM 1469 N N . ALA A 1 182 ? 8.593 -4.367 12.582 1.00 92.31 182 ALA A N 1
ATOM 1470 C CA . ALA A 1 182 ? 8.269 -4.236 13.999 1.00 92.31 182 ALA A CA 1
ATOM 1471 C C . ALA A 1 182 ? 9.499 -3.924 14.867 1.00 92.31 182 ALA A C 1
ATOM 1473 O O . ALA A 1 182 ? 9.341 -3.296 15.910 1.00 92.31 182 ALA A O 1
ATOM 1474 N N . LYS A 1 183 ? 10.708 -4.290 14.417 1.00 95.12 183 LYS A N 1
ATOM 1475 C CA . LYS A 1 183 ? 11.978 -3.964 15.091 1.00 95.12 183 LYS A CA 1
ATOM 1476 C C . LYS A 1 183 ? 12.276 -2.460 15.142 1.00 95.12 183 LYS A C 1
ATOM 1478 O O . LYS A 1 183 ? 13.123 -2.069 15.928 1.00 95.12 183 LYS A O 1
ATOM 1483 N N . PHE A 1 184 ? 11.607 -1.635 14.331 1.00 92.56 184 PHE A N 1
ATOM 1484 C CA . PHE A 1 184 ? 11.763 -0.172 14.335 1.00 92.56 184 PHE A CA 1
ATOM 1485 C C . PHE A 1 184 ? 10.805 0.548 15.297 1.00 92.56 184 PHE A C 1
ATOM 1487 O O . PHE A 1 184 ? 10.743 1.776 15.300 1.00 92.56 184 PHE A O 1
ATOM 1494 N N . LYS A 1 185 ? 9.999 -0.197 16.061 1.00 85.12 185 LYS A N 1
ATOM 1495 C CA . LYS A 1 185 ? 9.168 0.353 17.135 1.00 85.12 185 LYS A CA 1
ATOM 1496 C C . LYS A 1 185 ? 10.035 0.449 18.391 1.00 85.12 185 LYS A C 1
ATOM 1498 O O . LYS A 1 185 ? 10.009 -0.471 19.204 1.00 85.12 185 LYS A O 1
ATOM 1503 N N . ASP A 1 186 ? 10.847 1.498 18.472 1.00 67.62 186 ASP A N 1
ATOM 1504 C CA . ASP A 1 186 ? 11.583 1.840 19.698 1.00 67.62 186 ASP A CA 1
ATOM 1505 C C . ASP A 1 186 ? 10.623 2.141 20.864 1.00 67.62 186 ASP A C 1
ATOM 1507 O O . ASP A 1 186 ? 9.571 2.786 20.621 1.00 67.62 186 ASP A O 1
#

Radius of gyration: 24.06 Å; Cα contacts (8 Å, |Δi|>4): 167; chains: 1; bounding box: 58×48×55 Å

Solvent-accessible surface area (backbone atoms only — not comparable to full-atom values): 11459 Å² total; per-residue (Å²): 133,88,78,83,79,79,79,87,64,85,77,58,70,46,68,52,91,53,95,86,51,103,48,64,41,38,42,40,47,46,60,45,99,82,54,35,34,39,40,34,42,36,38,28,84,49,104,86,43,78,76,46,78,47,80,46,80,40,44,56,69,58,50,51,54,50,52,56,52,45,60,74,77,47,80,85,71,80,84,74,87,70,76,82,83,82,72,94,67,86,69,52,74,65,58,50,51,51,50,54,52,53,50,54,51,50,52,52,52,53,51,51,36,73,74,69,44,66,41,69,70,56,53,84,54,83,85,58,79,75,57,33,53,61,58,42,50,56,51,42,51,53,36,51,49,50,52,70,69,49,88,59,99,64,75,57,67,67,48,56,52,49,45,55,49,41,53,55,52,41,41,55,60,71,66,59,47,72,69,63,57,54,71,73,69,123

Mean predicted aligned error: 15.95 Å

pLDDT: mean 72.97, std 22.47, range [25.38, 98.06]

Nearest PDB structures (foldseek):
  6c7o-assembly2_B  TM=5.229E-01  e=2.977E-01  Synechocystis sp. PCC 6803 substr. Kazusa
  5kk0-assembly4_D  TM=5.298E-01  e=4.234E-01  Synechocystis sp. PCC 6803 substr. Kazusa
  5kjd-assembly5_E  TM=5.271E-01  e=4.761E-01  Synechocystis sp. PCC 6803 substr. Kazusa
  5kja-assembly5_E  TM=5.270E-01  e=6.021E-01  Synechocystis sp. PCC 6803 substr. Kazusa
  5kjb-assembly5_E  TM=5.258E-01  e=1.217E+00  Synechocystis sp. PCC 6803 substr. Kazusa

Foldseek 3Di:
DDDDADADDDWPWFFDPDPPDPWGWTWTWGAGPVQKIKTWIFTAPDPPHTPDIDIDIDHPVVVVVVVVVCPVPDDDDPDDDTDDPPDPPPDDPVRVVVVVVVVVLVVVLVVCCVVVNPCLQVPPCPPPPDHSLVVLVVVLVVLVVQQVPDPDPDGDPVSVSSNVSSVVSNCVNVVNDPVNVVVPPD

Secondary structure (DSSP, 8-state):
--------S--EEEE---TTSSS-EEEEEEE-TTSEEEEEEEEEEETTEEEEEEEEEEEHHHHHHHHHHHHHHSPPPP--------------HHHHHHHHHHHHHHHHHHHHHHHH-STTTS---SS--S-HHHHHHHHHHHHHHHHHH--SSS--HHHHHHHHHHHHHHHHHTT--HHHHHTT--

Sequence (186 aa):
MNTIFEVERELLIKQIPYSLFEKDRYIELKSNKYGRIRITETDFVNKFSVIRKNDVLVSYCTLKEVIDFVKKYVKPVEPVECTKIDNSENLTDTQLKISEILDAMKDLLLYKNKKYGDSAINPKKIFYKGDSTNSILIRLDDKIGRVMSNTDEKPRTNDVADIIGYCTLLLISMGVTAEDIAKFKD